Protein AF-A0AAD6XQC3-F1 (afdb_monomer)

Radius of gyration: 20.72 Å; Cα contacts (8 Å, |Δi|>4): 530; chains: 1; bounding box: 51×56×62 Å

Solvent-accessible surface area (backbone atoms only — not comparable to full-atom values): 18913 Å² total; per-residue (Å²): 131,81,82,74,78,79,80,60,33,33,36,39,31,66,34,88,91,40,77,59,39,28,33,53,39,50,40,72,54,45,64,65,63,22,80,30,52,44,37,46,54,41,39,50,49,25,29,31,27,49,47,63,62,46,42,28,44,98,89,42,76,60,55,51,80,44,87,74,78,68,42,73,36,35,42,48,61,66,67,85,81,49,77,54,56,67,66,46,71,58,69,70,68,76,79,71,72,70,82,61,84,71,91,65,66,68,64,62,58,49,51,40,46,50,55,33,45,67,28,28,59,23,6,26,70,75,65,36,55,53,93,50,36,41,79,40,52,59,59,55,67,79,50,40,35,65,45,37,41,39,54,54,64,63,38,88,66,96,85,49,94,84,58,48,53,46,69,37,55,37,33,36,44,33,27,27,73,78,51,40,62,37,42,74,70,35,23,33,43,54,48,61,20,63,50,100,68,47,51,59,85,41,38,64,80,53,85,76,79,70,84,74,71,83,68,46,39,71,41,77,83,60,27,37,28,35,41,68,80,48,80,54,72,73,60,41,68,77,54,56,66,37,36,54,31,30,31,31,60,90,50,84,62,64,65,64,38,62,72,50,33,36,43,43,43,19,54,27,47,46,70,77,23,44,38,46,58,66,59,54,50,51,52,47,52,49,53,48,51,57,46,51,58,57,46,70,75,60,71,90,88,75,86,62,70,52,54,56,50,46,51,50,48,51,69,50,51,36,71,22,35,45,50,50,54,51,52,54,56,57,57,61,64,65,76,75,119

Nearest PDB structures (foldseek):
  5glc-assembly1_A  TM=5.169E-01  e=9.360E+00  Burkholderia thailandensis

Foldseek 3Di:
DPDDPDAFWAWEALDPVCNQKTFTAGPVQQVQFFVFNQLVSQLLSCLQFLAHWFKDDPNDTDDSRDDDGRDYIYTDGPPVVDPLRGGQRQPLCQQPCPDDPDDDDPVLVVVLLVLQCLKQVAAQQQRHHSVQKDKAFLRDCVCFLLNQVLLVLNHPDDPCPPVRGSSQNLRIHIHGPLCRVCLSNLQKAKAWPPDPRDHPVRGDADPPDNDHDDQKDFDVVGWIFIRGSHDDVVSCVSGPGRRTTIIHPPDPRDYHDNSSRSNSSNSSSCVPGIGSVVVVVVVLVVVLVVVVVVCVVPDDDDDDPVSVSVSSVVSCVDVSSVVSVVVVVVVVVVVPD

Structure (mmCIF, N/CA/C/O backbone):
data_AF-A0AAD6XQC3-F1
#
_entry.id   AF-A0AAD6XQC3-F1
#
loop_
_atom_site.group_PDB
_atom_site.id
_atom_site.type_symbol
_atom_site.label_atom_id
_atom_site.label_alt_id
_atom_site.label_comp_id
_atom_site.label_asym_id
_atom_site.label_entity_id
_atom_site.label_seq_id
_atom_site.pdbx_PDB_ins_code
_atom_site.Cartn_x
_atom_site.Cartn_y
_atom_site.Cartn_z
_atom_site.occupancy
_atom_site.B_iso_or_equiv
_atom_site.auth_seq_id
_atom_site.auth_comp_id
_atom_site.auth_asym_id
_atom_site.auth_atom_id
_atom_site.pdbx_PDB_model_num
ATOM 1 N N . MET A 1 1 ? 15.619 -3.615 35.741 1.00 53.78 1 MET A N 1
ATOM 2 C CA . MET A 1 1 ? 15.232 -3.036 34.440 1.00 53.78 1 MET A CA 1
ATOM 3 C C . MET A 1 1 ? 13.904 -2.354 34.668 1.00 53.78 1 MET A C 1
ATOM 5 O O . MET A 1 1 ? 13.008 -3.029 35.146 1.00 53.78 1 MET A O 1
ATOM 9 N N . ALA A 1 2 ? 13.817 -1.038 34.483 1.00 59.16 2 ALA A N 1
ATOM 10 C CA . ALA A 1 2 ? 12.520 -0.368 34.502 1.00 59.16 2 ALA A CA 1
ATOM 11 C C . ALA A 1 2 ? 11.770 -0.770 33.227 1.00 59.16 2 ALA A C 1
ATOM 13 O O . ALA A 1 2 ? 12.382 -0.750 32.155 1.00 59.16 2 ALA A O 1
ATOM 14 N N . ASP A 1 3 ? 10.507 -1.173 33.352 1.00 67.88 3 ASP A N 1
ATOM 15 C CA . ASP A 1 3 ? 9.657 -1.451 32.197 1.00 67.88 3 ASP A CA 1
ATOM 16 C C . ASP A 1 3 ? 9.546 -0.176 31.362 1.00 67.88 3 ASP A C 1
ATOM 18 O O . ASP A 1 3 ? 9.183 0.892 31.864 1.00 67.88 3 ASP A O 1
ATOM 22 N N . LEU A 1 4 ? 9.942 -0.269 30.093 1.00 66.38 4 LEU A N 1
ATOM 23 C CA . LEU A 1 4 ? 9.714 0.812 29.146 1.00 66.38 4 LEU A CA 1
ATOM 24 C C . LEU A 1 4 ? 8.195 0.978 28.989 1.00 66.38 4 LEU A C 1
ATOM 26 O O . LEU A 1 4 ? 7.498 -0.033 28.891 1.00 66.38 4 LEU A O 1
ATOM 30 N N . PRO A 1 5 ? 7.676 2.218 28.973 1.00 80.06 5 PRO A N 1
ATOM 31 C CA . PRO A 1 5 ? 6.252 2.448 28.780 1.00 80.06 5 PRO A CA 1
ATOM 32 C C . PRO A 1 5 ? 5.801 1.817 27.462 1.00 80.06 5 PRO A C 1
ATOM 34 O O . PRO A 1 5 ? 6.511 1.905 26.454 1.00 80.06 5 PRO A O 1
ATOM 37 N N . GLU A 1 6 ? 4.633 1.174 27.478 1.00 82.19 6 GLU A N 1
ATOM 38 C CA . GLU A 1 6 ? 4.060 0.596 26.267 1.00 82.19 6 GLU A CA 1
ATOM 39 C C . GLU A 1 6 ? 3.899 1.680 25.190 1.00 82.19 6 GLU A C 1
ATOM 41 O O . GLU A 1 6 ? 3.534 2.823 25.500 1.00 82.19 6 GLU A O 1
ATOM 46 N N . PRO A 1 7 ? 4.207 1.362 23.922 1.00 87.38 7 PRO A N 1
ATOM 47 C CA . PRO A 1 7 ? 4.0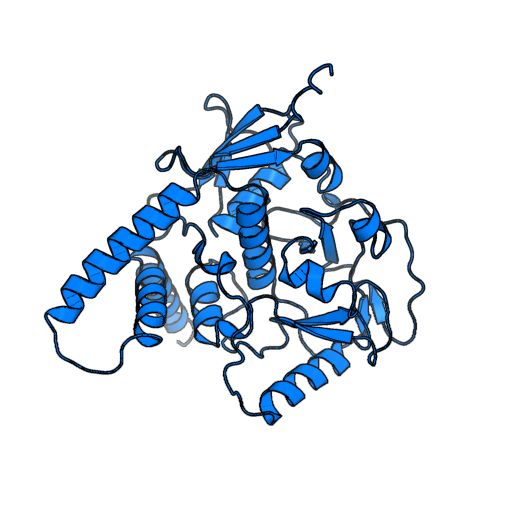56 2.322 22.844 1.00 87.38 7 PRO A CA 1
ATOM 48 C C . PRO A 1 7 ? 2.581 2.706 22.700 1.00 87.38 7 PRO A C 1
ATOM 50 O O . PRO A 1 7 ? 1.707 1.846 22.700 1.00 87.38 7 PRO A O 1
ATOM 53 N N . LEU A 1 8 ? 2.308 4.001 22.533 1.00 96.00 8 LEU A N 1
ATOM 54 C CA . LEU A 1 8 ? 0.954 4.495 22.283 1.00 96.00 8 LEU A CA 1
ATOM 55 C C . LEU A 1 8 ? 0.426 3.959 20.943 1.00 96.00 8 LEU A C 1
ATOM 57 O O . LEU A 1 8 ? 1.116 4.056 19.920 1.00 96.00 8 LEU A O 1
ATOM 61 N N . THR A 1 9 ? -0.803 3.442 20.938 1.00 97.25 9 THR A N 1
ATOM 62 C CA . THR A 1 9 ? -1.442 2.838 19.760 1.00 97.25 9 THR A CA 1
ATOM 63 C C . THR A 1 9 ? -2.809 3.441 19.449 1.00 97.25 9 THR A C 1
ATOM 65 O O . THR A 1 9 ? -3.515 3.953 20.316 1.00 97.25 9 THR A O 1
ATOM 68 N N . PHE A 1 10 ? -3.182 3.368 18.174 1.00 97.62 10 PHE A N 1
ATOM 69 C CA . PHE A 1 10 ? -4.554 3.486 17.705 1.00 97.62 10 PHE A CA 1
ATOM 70 C C . PHE A 1 10 ? -5.126 2.079 17.553 1.00 97.62 10 PHE A C 1
ATOM 72 O O . PHE A 1 10 ? -4.662 1.318 16.699 1.00 97.62 10 PHE A O 1
ATOM 79 N N . ASP A 1 11 ? -6.128 1.750 18.361 1.00 96.88 11 ASP A N 1
ATOM 80 C CA . ASP A 1 11 ? -6.834 0.478 18.287 1.00 96.88 11 ASP A CA 1
ATOM 81 C C . ASP A 1 11 ? -8.109 0.657 17.458 1.00 96.88 11 ASP A C 1
ATOM 83 O O . ASP A 1 11 ? -9.101 1.228 17.915 1.00 96.88 11 ASP A O 1
ATOM 87 N N . LEU A 1 12 ? -8.058 0.203 16.205 1.00 96.56 12 LEU A N 1
ATOM 88 C CA . LEU A 1 12 ? -9.123 0.357 15.219 1.00 96.56 12 LEU A CA 1
ATOM 89 C C . LEU A 1 12 ? -9.908 -0.943 15.051 1.00 96.56 12 LEU A C 1
ATOM 91 O O . LEU A 1 12 ? -9.424 -1.901 14.445 1.00 96.56 12 LEU A O 1
ATOM 95 N N . TYR A 1 13 ? -11.144 -0.952 15.533 1.00 94.00 13 TYR A N 1
ATOM 96 C CA . TYR A 1 13 ? -12.071 -2.070 15.405 1.00 94.00 13 TYR A CA 1
ATOM 97 C C . TYR A 1 13 ? -12.778 -2.001 14.053 1.00 94.00 13 TYR A C 1
ATOM 99 O O . TYR A 1 13 ? -13.420 -1.003 13.726 1.00 94.00 13 TYR A O 1
ATOM 107 N N . LEU A 1 14 ? -12.630 -3.059 13.255 1.00 89.56 14 LEU A N 1
ATOM 108 C CA . LEU A 1 14 ? -13.080 -3.075 11.859 1.00 89.56 14 LEU A CA 1
ATOM 109 C C . LEU A 1 14 ? -14.548 -3.474 11.709 1.00 89.56 14 LEU A C 1
ATOM 111 O O . LEU A 1 14 ? -15.168 -3.133 10.705 1.00 89.56 14 LEU A O 1
ATOM 115 N N . ALA A 1 15 ? -15.098 -4.196 12.689 1.00 78.62 15 ALA A N 1
ATOM 116 C CA . ALA A 1 15 ? -16.515 -4.503 12.722 1.00 78.62 15 ALA A CA 1
ATOM 117 C C . ALA A 1 15 ? -17.052 -4.642 14.153 1.00 78.62 15 ALA A C 1
ATOM 119 O O . ALA A 1 15 ? -16.447 -5.369 14.945 1.00 78.62 15 ALA A O 1
ATOM 120 N N . PRO A 1 16 ? -18.212 -4.035 14.478 1.00 70.69 16 PRO A N 1
ATOM 121 C CA . PRO A 1 16 ? -18.858 -4.210 15.782 1.00 70.69 16 PRO A CA 1
ATOM 122 C C . PRO A 1 16 ? -19.182 -5.679 16.096 1.00 70.69 16 PRO A C 1
ATOM 124 O O . PRO A 1 16 ? -19.112 -6.108 17.243 1.00 70.69 16 PRO A O 1
ATOM 127 N N . GLU A 1 17 ? -19.501 -6.452 15.055 1.00 70.12 17 GLU A N 1
ATOM 128 C CA . GLU A 1 17 ? -19.895 -7.867 15.125 1.00 70.12 17 GLU A CA 1
ATOM 129 C C . GLU A 1 17 ? -18.699 -8.806 15.359 1.00 70.12 17 GLU A C 1
ATOM 131 O O . GLU A 1 17 ? -18.860 -9.938 15.816 1.00 70.12 17 GLU A O 1
ATOM 136 N N . LEU A 1 18 ? -17.480 -8.339 15.067 1.00 70.94 18 LEU A N 1
ATOM 137 C CA . LEU A 1 18 ? -16.234 -9.084 15.246 1.00 70.94 18 LEU A CA 1
ATOM 138 C C . LEU A 1 18 ? -15.310 -8.324 16.205 1.00 70.94 18 LEU A C 1
ATOM 140 O O . LEU A 1 18 ? -14.222 -7.911 15.802 1.00 70.94 18 LEU A O 1
ATOM 144 N N . PRO A 1 19 ? -15.690 -8.164 17.487 1.00 74.19 19 PRO A N 1
ATOM 145 C CA . PRO A 1 19 ? -14.939 -7.345 18.439 1.00 74.19 19 PRO A CA 1
ATOM 146 C C . PRO A 1 19 ? -13.515 -7.864 18.675 1.00 74.19 19 PRO A C 1
ATOM 148 O O . PRO A 1 19 ? -12.652 -7.129 19.135 1.00 74.19 19 PRO A O 1
ATOM 151 N N . SER A 1 20 ? -13.230 -9.127 18.345 1.00 82.69 20 SER A N 1
ATOM 152 C CA . SER A 1 20 ? -11.872 -9.660 18.418 1.00 82.69 20 SER A CA 1
ATOM 153 C C . SER A 1 20 ? -10.953 -9.119 17.321 1.00 82.69 20 SER A C 1
ATOM 155 O O . SER A 1 20 ? -9.748 -9.048 17.549 1.00 82.69 20 SER A O 1
ATOM 157 N N . LEU A 1 21 ? -11.488 -8.763 16.147 1.00 86.12 21 LEU A N 1
ATOM 158 C CA . LEU A 1 21 ? -10.700 -8.318 15.001 1.00 86.12 21 LEU A CA 1
ATOM 159 C C . LEU A 1 21 ? -10.530 -6.797 15.014 1.00 86.12 21 LEU A C 1
ATOM 161 O O . LEU A 1 21 ? -11.431 -6.040 14.646 1.00 86.12 21 LEU A O 1
ATOM 165 N N . HIS A 1 22 ? -9.331 -6.359 15.370 1.00 93.06 22 HIS A N 1
ATOM 166 C CA . HIS A 1 22 ? -8.948 -4.954 15.325 1.00 93.06 22 HIS A CA 1
ATOM 167 C C . HIS A 1 22 ? -7.494 -4.806 14.882 1.00 93.06 22 HIS A C 1
ATOM 169 O O . HIS A 1 22 ? -6.730 -5.773 14.847 1.00 93.06 22 HIS A O 1
ATOM 175 N N . LEU A 1 23 ? -7.111 -3.585 14.530 1.00 95.06 23 LEU A N 1
ATOM 176 C CA . LEU A 1 23 ? -5.723 -3.213 14.295 1.00 95.06 23 LEU A CA 1
ATOM 177 C C . LEU A 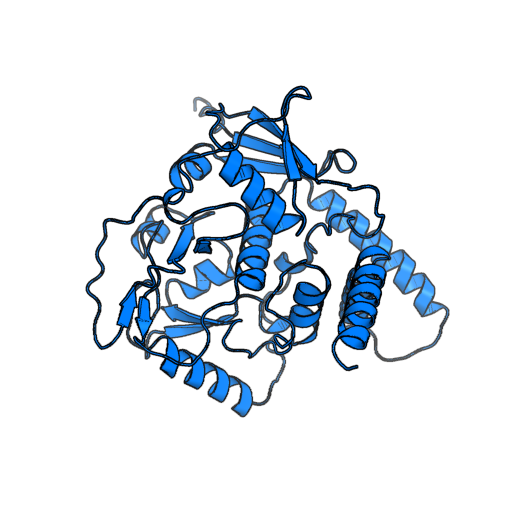1 23 ? -5.201 -2.464 15.508 1.00 95.06 23 LEU A C 1
ATOM 179 O O . LEU A 1 23 ? -5.877 -1.559 15.970 1.00 95.06 23 LEU A O 1
ATOM 183 N N . SER A 1 24 ? -3.997 -2.785 15.964 1.00 96.94 24 SER A N 1
ATOM 184 C CA . SER A 1 24 ? -3.277 -1.992 16.960 1.00 96.94 24 SER A CA 1
ATOM 185 C C . SER A 1 24 ? -2.078 -1.330 16.283 1.00 96.94 24 SER A C 1
ATOM 187 O O . SER A 1 24 ? -1.053 -1.970 16.029 1.00 96.94 24 SER A O 1
ATOM 189 N N . ILE A 1 25 ? -2.253 -0.067 15.885 1.00 97.62 25 ILE A N 1
ATOM 190 C CA . ILE A 1 25 ? -1.316 0.667 15.025 1.00 97.62 25 ILE A CA 1
ATOM 191 C C . ILE A 1 25 ? -0.492 1.633 15.884 1.00 97.62 25 ILE A C 1
ATOM 193 O O . ILE A 1 25 ? -1.078 2.500 16.532 1.00 97.62 25 ILE A O 1
ATOM 197 N N . PRO A 1 26 ? 0.850 1.563 15.878 1.00 97.50 26 PRO A N 1
ATOM 198 C CA . PRO A 1 26 ? 1.678 2.523 16.600 1.00 97.50 26 PRO A CA 1
ATOM 199 C C . PRO A 1 26 ? 1.401 3.968 16.171 1.00 97.50 26 PRO A C 1
ATOM 201 O O . PRO A 1 26 ? 1.386 4.280 14.978 1.00 97.50 26 PRO A O 1
ATOM 204 N N . ALA A 1 27 ? 1.246 4.867 17.143 1.00 97.31 27 ALA A N 1
ATOM 205 C CA . ALA A 1 27 ? 0.938 6.270 16.878 1.00 97.31 27 ALA A CA 1
ATOM 206 C C . ALA A 1 27 ? 2.010 6.961 16.024 1.00 97.31 27 ALA A C 1
ATOM 208 O O . ALA A 1 27 ? 1.688 7.700 15.097 1.00 97.31 27 ALA A O 1
ATOM 209 N N . SER A 1 28 ? 3.283 6.640 16.273 1.00 96.12 28 SER A N 1
ATOM 210 C CA . SER A 1 28 ? 4.412 7.137 15.481 1.00 96.12 28 SER A CA 1
ATOM 211 C C . SER A 1 28 ? 4.310 6.765 14.001 1.00 96.12 28 SER A C 1
ATOM 213 O O . SER A 1 28 ? 4.691 7.560 13.145 1.00 96.12 28 SER A O 1
ATOM 215 N N . ILE A 1 29 ? 3.759 5.588 13.686 1.00 96.25 29 ILE A N 1
ATOM 216 C CA . ILE A 1 29 ? 3.540 5.165 12.305 1.00 96.25 29 ILE A CA 1
ATOM 217 C C . ILE A 1 29 ? 2.440 6.014 11.674 1.00 96.25 29 ILE A C 1
ATOM 219 O O . ILE A 1 29 ? 2.681 6.585 10.615 1.00 96.25 29 ILE A O 1
ATOM 223 N N . VAL A 1 30 ? 1.277 6.157 12.321 1.00 97.31 30 VAL A N 1
ATOM 224 C CA . VAL A 1 30 ? 0.157 6.959 11.788 1.00 97.31 30 VAL A CA 1
ATOM 225 C C . VAL A 1 30 ? 0.601 8.391 11.490 1.00 97.31 30 VAL A C 1
ATOM 227 O O . VAL A 1 30 ? 0.436 8.846 10.360 1.00 97.31 30 VAL A O 1
ATOM 230 N N . SER A 1 31 ? 1.243 9.057 12.455 1.00 95.94 31 SER A N 1
ATOM 231 C CA . SER A 1 31 ? 1.722 10.435 12.295 1.00 95.94 31 SER A CA 1
ATOM 232 C C . SER A 1 31 ? 2.812 10.578 11.234 1.00 95.94 31 SER A C 1
ATOM 234 O O . SER A 1 31 ? 2.944 11.640 10.634 1.00 95.94 31 SER A O 1
ATOM 236 N N . SER A 1 32 ? 3.608 9.529 10.996 1.00 95.88 32 SER A N 1
ATOM 237 C CA . SE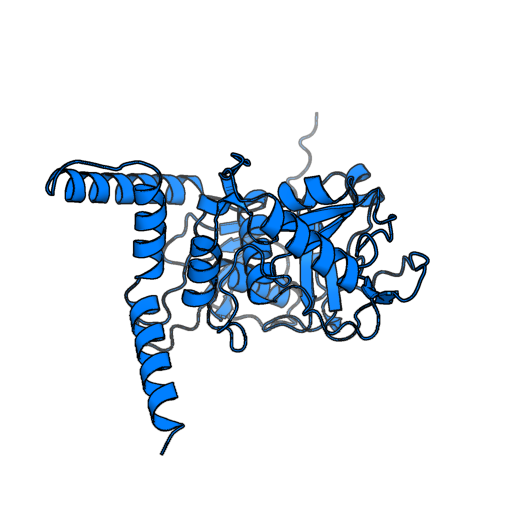R A 1 32 ? 4.588 9.551 9.907 1.00 95.88 32 SER A CA 1
ATOM 238 C C . SER A 1 32 ? 3.937 9.335 8.541 1.00 95.88 32 SER A C 1
ATOM 240 O O . SER A 1 32 ? 4.349 9.968 7.581 1.00 95.88 32 SER A O 1
ATOM 242 N N . LEU A 1 33 ? 2.918 8.474 8.435 1.00 96.69 33 LEU A N 1
ATOM 243 C CA . LEU A 1 33 ? 2.358 8.040 7.153 1.00 96.69 33 LEU A CA 1
ATOM 244 C C . LEU A 1 33 ? 1.342 9.012 6.541 1.00 96.69 33 LEU A C 1
ATOM 246 O O . LEU A 1 33 ? 1.176 9.008 5.320 1.00 96.69 33 LEU A O 1
ATOM 250 N N . CYS A 1 34 ? 0.667 9.823 7.355 1.00 97.75 34 CYS A N 1
ATOM 251 C CA . CYS A 1 34 ? -0.385 10.730 6.905 1.00 97.75 34 CYS A CA 1
ATOM 252 C C . CYS A 1 34 ? -0.502 11.942 7.834 1.00 97.75 34 CYS A C 1
ATOM 254 O O . CYS A 1 34 ? -0.399 11.804 9.052 1.00 97.75 34 CYS A O 1
ATOM 256 N N . SER A 1 35 ? -0.789 13.117 7.271 1.00 97.25 35 SER A N 1
ATOM 257 C CA . SER A 1 35 ? -1.032 14.338 8.054 1.00 97.25 35 SER A CA 1
ATOM 258 C C . SER A 1 35 ? -2.354 14.322 8.827 1.00 97.25 35 SER A C 1
ATOM 260 O O . SER A 1 35 ? -2.500 15.072 9.786 1.00 97.25 35 SER A O 1
ATOM 262 N N . TYR A 1 36 ? -3.297 13.465 8.427 1.00 97.94 36 TYR A N 1
ATOM 263 C CA . TYR A 1 36 ? -4.638 13.374 9.002 1.00 97.94 36 TYR A CA 1
ATOM 264 C C . TYR A 1 36 ? -4.899 11.956 9.534 1.00 97.94 36 TYR A C 1
ATOM 266 O O . TYR A 1 36 ? -5.186 11.047 8.740 1.00 97.94 36 TYR A O 1
ATOM 274 N N . PRO A 1 37 ? -4.778 11.729 10.858 1.00 97.81 37 PRO A N 1
ATOM 275 C CA . PRO A 1 37 ? -4.909 10.403 11.454 1.00 97.81 37 PRO A CA 1
ATOM 276 C C . PRO A 1 37 ? -6.257 9.735 11.172 1.00 97.81 37 PRO A C 1
ATOM 278 O O . PRO A 1 37 ? -6.275 8.577 10.757 1.00 97.81 37 PRO A O 1
ATOM 281 N N . VAL A 1 38 ? -7.380 10.451 11.318 1.00 98.31 38 VAL A N 1
ATOM 282 C CA . VAL A 1 38 ? -8.724 9.886 11.080 1.00 98.31 38 VAL A CA 1
ATOM 283 C C . VAL A 1 38 ? -8.862 9.398 9.641 1.00 98.31 38 VAL A C 1
ATOM 285 O O . VAL A 1 38 ? -9.233 8.246 9.402 1.00 98.31 38 VAL A O 1
ATOM 288 N N . LYS A 1 39 ? -8.475 10.239 8.680 1.00 98.19 39 LYS A N 1
ATOM 289 C CA . LYS A 1 39 ? -8.474 9.904 7.252 1.00 98.19 39 LYS A CA 1
ATOM 290 C C . LYS A 1 39 ? -7.607 8.683 6.940 1.00 98.19 39 LYS A C 1
ATOM 292 O O . LYS A 1 39 ? -8.001 7.820 6.155 1.00 98.19 39 LYS A O 1
ATOM 297 N N . TYR A 1 40 ? -6.447 8.568 7.589 1.00 98.38 40 TYR A N 1
ATOM 298 C CA . TYR A 1 40 ? -5.569 7.407 7.449 1.00 98.38 40 TYR A CA 1
ATOM 299 C C . TYR A 1 40 ? -6.199 6.126 8.004 1.00 98.38 40 TYR A C 1
ATOM 301 O O . TYR A 1 40 ? -6.215 5.109 7.312 1.00 98.38 40 TYR A O 1
ATOM 309 N N . LEU A 1 41 ? -6.767 6.169 9.214 1.00 98.31 41 LEU A N 1
ATOM 310 C CA . LEU A 1 41 ? -7.474 5.027 9.805 1.00 98.31 41 LEU A CA 1
ATOM 311 C C . LEU A 1 41 ? -8.635 4.575 8.905 1.00 98.31 41 LEU A C 1
ATOM 313 O O . LEU A 1 41 ? -8.788 3.380 8.642 1.00 98.31 41 LEU A O 1
ATOM 317 N N . ARG A 1 42 ? -9.394 5.532 8.356 1.00 97.44 42 ARG A N 1
ATOM 318 C CA . ARG A 1 42 ? -10.481 5.287 7.397 1.00 97.44 42 ARG A CA 1
ATOM 319 C C . ARG A 1 42 ? -9.980 4.606 6.125 1.00 97.44 42 ARG A C 1
ATOM 321 O O . ARG A 1 42 ? -10.601 3.651 5.662 1.00 97.44 42 ARG A O 1
ATOM 328 N N . TYR A 1 43 ? -8.843 5.051 5.586 1.00 97.75 43 TYR A N 1
ATOM 329 C CA . TYR A 1 43 ? -8.203 4.436 4.422 1.00 97.75 43 TYR A CA 1
ATOM 330 C C . TYR A 1 43 ? -7.728 3.006 4.702 1.00 97.75 43 TYR A C 1
ATOM 332 O O . TYR A 1 43 ? -7.958 2.119 3.882 1.00 97.75 43 TYR A O 1
ATOM 340 N N . VAL A 1 44 ? -7.098 2.751 5.852 1.00 97.31 44 VAL A N 1
ATOM 341 C CA . VAL A 1 44 ? -6.628 1.403 6.208 1.00 97.31 44 VAL A CA 1
ATOM 342 C C . VAL A 1 44 ? -7.809 0.443 6.374 1.00 97.31 44 VAL A C 1
ATOM 344 O O . VAL A 1 44 ? -7.766 -0.669 5.846 1.00 97.31 44 VAL A O 1
ATOM 347 N N . ALA A 1 45 ? -8.888 0.871 7.033 1.00 94.81 45 ALA A N 1
ATOM 348 C CA . ALA A 1 45 ? -10.108 0.075 7.129 1.00 94.81 45 ALA A CA 1
ATOM 349 C C . ALA A 1 45 ? -10.745 -0.179 5.753 1.00 94.81 45 ALA A C 1
ATOM 351 O O . ALA A 1 45 ? -11.067 -1.325 5.440 1.00 94.81 45 ALA A O 1
ATOM 352 N N . TYR A 1 46 ? -10.826 0.841 4.890 1.00 93.62 46 TYR A N 1
ATOM 353 C CA . TYR A 1 46 ? -11.257 0.683 3.495 1.00 93.62 46 TYR A CA 1
ATOM 354 C C . TYR A 1 46 ? -10.401 -0.349 2.748 1.00 93.62 46 TYR A C 1
ATOM 356 O O . TYR A 1 46 ? -10.928 -1.231 2.071 1.00 93.62 46 TYR A O 1
ATOM 364 N N . CYS A 1 47 ? -9.077 -0.297 2.907 1.00 93.69 47 CYS A N 1
ATOM 365 C CA . CYS A 1 47 ? -8.168 -1.263 2.297 1.00 93.69 47 CYS A CA 1
ATOM 366 C C . CYS A 1 47 ? -8.439 -2.695 2.757 1.00 93.69 47 CYS A C 1
ATOM 368 O O . CYS A 1 47 ? -8.195 -3.620 1.987 1.00 93.69 47 CYS A O 1
ATOM 370 N N . ILE A 1 48 ? -8.933 -2.893 3.981 1.00 91.19 48 ILE A N 1
ATOM 371 C CA . ILE A 1 48 ? -9.213 -4.220 4.539 1.00 91.19 48 ILE A CA 1
ATOM 372 C C . ILE A 1 48 ? -10.615 -4.720 4.197 1.00 91.19 48 ILE A C 1
ATOM 374 O O . ILE A 1 48 ? -10.781 -5.907 3.943 1.00 91.19 48 ILE A O 1
ATOM 378 N N . LEU A 1 49 ? -11.612 -3.842 4.190 1.00 88.06 49 LEU A N 1
ATOM 379 C CA . LEU A 1 49 ? -13.013 -4.239 4.033 1.00 88.06 49 LEU A CA 1
ATOM 380 C C . LEU A 1 49 ? -13.520 -4.075 2.594 1.00 88.06 49 LEU A C 1
ATOM 382 O O . LEU A 1 49 ? -14.530 -4.665 2.215 1.00 88.06 49 LEU A O 1
ATOM 386 N N . GLY A 1 50 ? -12.831 -3.267 1.782 1.00 87.50 50 GLY A N 1
ATOM 387 C CA . GLY A 1 50 ? -13.193 -2.970 0.394 1.00 87.50 50 GLY A CA 1
ATOM 388 C C . GLY A 1 50 ? -14.454 -2.113 0.231 1.00 87.50 50 GLY A C 1
ATOM 389 O O . GLY A 1 50 ? -14.913 -1.924 -0.896 1.00 87.50 50 GLY A O 1
ATOM 390 N N . VAL A 1 51 ? -15.010 -1.603 1.332 1.00 87.31 51 VAL A N 1
ATOM 391 C CA . VAL A 1 51 ? -16.235 -0.795 1.386 1.00 87.31 51 VAL A CA 1
ATOM 392 C C . VAL A 1 51 ? -15.961 0.535 2.077 1.00 87.31 51 VAL A C 1
ATOM 394 O O . VAL A 1 51 ? -15.034 0.635 2.876 1.00 87.31 51 VAL A O 1
ATOM 397 N N . GLY A 1 52 ? -16.729 1.565 1.716 1.00 89.88 52 GLY A N 1
ATOM 398 C CA . GLY A 1 52 ? -16.653 2.885 2.342 1.00 89.88 52 GLY A CA 1
ATOM 399 C C . GLY A 1 52 ? -17.298 2.911 3.729 1.00 89.88 52 GLY A C 1
ATOM 400 O O . GLY A 1 52 ? -18.079 2.029 4.081 1.00 89.88 52 GLY A O 1
ATOM 401 N N . GLY A 1 53 ? -16.957 3.932 4.507 1.00 92.50 53 GLY A N 1
ATOM 402 C CA . GLY A 1 53 ? -17.405 4.078 5.884 1.00 92.50 53 GLY A CA 1
ATOM 403 C C . GLY A 1 53 ? -16.754 5.263 6.576 1.00 92.50 53 GLY A C 1
ATOM 404 O O . GLY A 1 53 ? -15.970 6.001 5.965 1.00 92.50 53 GLY A O 1
ATOM 405 N N . ALA A 1 54 ? -17.055 5.403 7.863 1.00 95.25 54 ALA A N 1
ATOM 406 C CA . ALA A 1 54 ? -16.604 6.481 8.728 1.00 95.25 54 ALA A CA 1
ATOM 407 C C . ALA A 1 54 ? -15.953 5.954 10.015 1.00 95.25 54 ALA A C 1
ATOM 409 O O . ALA A 1 54 ? -16.218 4.838 10.464 1.00 95.25 54 ALA A O 1
ATOM 410 N N . ILE A 1 55 ? -15.100 6.781 10.620 1.00 96.81 55 ILE A N 1
ATOM 411 C CA . ILE A 1 55 ? -14.477 6.493 11.913 1.00 96.81 55 ILE A CA 1
ATOM 412 C C . ILE A 1 55 ? -15.326 7.108 13.018 1.00 96.81 55 ILE A C 1
ATOM 414 O O . ILE A 1 55 ? -15.777 8.249 12.909 1.00 96.81 55 ILE A O 1
ATOM 418 N N . THR A 1 56 ? -15.522 6.354 14.094 1.00 96.44 56 THR A N 1
ATOM 419 C CA . THR A 1 56 ? -16.271 6.805 15.263 1.00 96.44 56 THR A CA 1
ATOM 420 C C . THR A 1 56 ? -15.552 6.490 16.569 1.00 96.44 56 THR A C 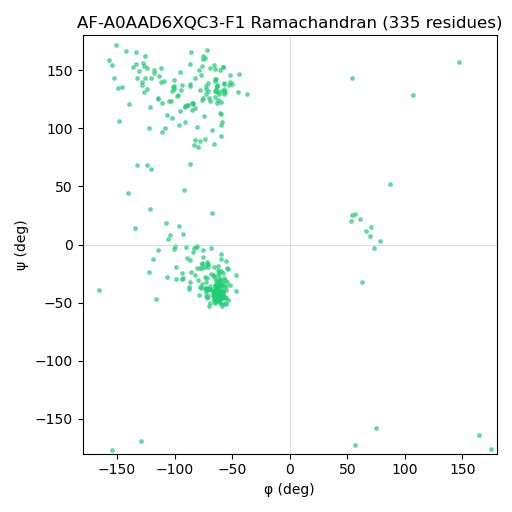1
ATOM 422 O O . THR A 1 56 ? -14.750 5.556 16.654 1.00 96.44 56 THR A O 1
ATOM 425 N N . THR A 1 57 ? -15.852 7.262 17.609 1.00 96.31 57 THR A N 1
ATOM 426 C CA . THR A 1 57 ? -15.437 6.993 18.991 1.00 96.31 57 THR A CA 1
ATOM 427 C C . THR A 1 57 ? -16.523 7.466 19.951 1.00 96.31 57 THR A C 1
ATOM 429 O O . THR A 1 57 ? -17.137 8.508 19.736 1.00 96.31 57 THR A O 1
ATOM 432 N N . GLY A 1 58 ? -16.860 6.658 20.961 1.00 93.31 58 GLY A N 1
ATOM 433 C CA . GLY A 1 58 ? -17.977 6.963 21.869 1.00 93.31 58 GLY A CA 1
ATOM 434 C C . GLY A 1 58 ? -19.330 7.171 21.164 1.00 93.31 58 GLY A C 1
ATOM 435 O O . GLY A 1 58 ? -20.167 7.915 21.663 1.00 93.31 58 GLY A O 1
ATOM 436 N N . GLY A 1 59 ? -19.529 6.566 19.986 1.00 91.19 59 GLY A N 1
ATOM 437 C CA . GLY A 1 59 ? -20.722 6.763 19.151 1.00 91.19 59 GLY A CA 1
ATOM 438 C C . GLY A 1 59 ? -20.741 8.068 18.344 1.00 91.19 59 GLY A C 1
ATOM 439 O O . GLY A 1 59 ? -21.717 8.329 17.646 1.00 91.19 59 GLY A O 1
ATOM 440 N N . ILE A 1 60 ? -19.682 8.876 18.409 1.00 95.88 60 ILE A N 1
ATOM 441 C CA . ILE A 1 60 ? -19.545 10.129 17.662 1.00 95.88 60 ILE A CA 1
ATOM 442 C C . ILE A 1 60 ? -18.730 9.865 16.401 1.00 95.88 60 ILE A C 1
ATOM 444 O O . ILE A 1 60 ? -17.641 9.296 16.477 1.00 95.88 60 ILE A O 1
ATOM 448 N N . GLN A 1 61 ? -19.251 10.287 15.250 1.00 96.50 61 GLN A N 1
ATOM 449 C CA . GLN A 1 61 ? -18.526 10.264 13.983 1.00 96.50 61 GLN A CA 1
ATOM 450 C C . GLN A 1 61 ? -17.539 11.424 13.894 1.00 96.50 61 GLN A C 1
ATOM 452 O O . GLN A 1 61 ? -17.893 12.565 14.181 1.00 96.50 61 GLN A O 1
ATOM 457 N N . LEU A 1 62 ? -16.317 11.105 13.480 1.00 97.19 62 LEU A N 1
ATOM 458 C CA . LEU A 1 62 ? -15.214 12.049 13.342 1.00 97.19 62 LEU A CA 1
ATOM 459 C C . LEU A 1 62 ? -15.113 12.565 11.901 1.00 97.19 62 LEU A C 1
ATOM 461 O O . LEU A 1 62 ? -15.435 11.836 10.955 1.00 97.19 62 LEU A O 1
ATOM 465 N N . SER A 1 63 ? -14.654 13.806 11.740 1.00 97.88 63 SER A N 1
ATOM 466 C CA . SER A 1 63 ? -14.237 14.360 10.449 1.00 97.88 63 SER A CA 1
ATOM 467 C C . SER A 1 63 ? -12.865 13.821 10.060 1.00 97.88 63 SER A C 1
ATOM 469 O O . SER A 1 63 ? -12.047 13.488 10.915 1.00 97.88 63 SER A O 1
ATOM 471 N N . ASP A 1 64 ? -12.578 13.777 8.760 1.00 97.25 64 ASP A N 1
ATOM 472 C CA . ASP A 1 64 ? -11.278 13.322 8.254 1.00 97.25 64 ASP A CA 1
ATOM 473 C C . ASP A 1 64 ? -10.108 14.171 8.772 1.00 97.25 64 ASP A C 1
ATOM 475 O O . ASP A 1 64 ? -9.002 13.655 8.928 1.00 97.25 64 ASP A O 1
ATOM 479 N N . GLU A 1 65 ? -10.356 15.454 9.031 1.00 97.12 65 GLU A N 1
ATOM 480 C CA . GLU A 1 65 ? -9.381 16.455 9.458 1.00 97.12 65 GLU A CA 1
ATOM 481 C C . GLU A 1 65 ? -9.229 16.566 10.981 1.00 97.12 65 GLU A C 1
ATOM 483 O O . GLU A 1 65 ? -8.405 17.359 11.441 1.00 97.12 65 GLU A O 1
ATOM 488 N N . ASP A 1 66 ? -10.004 15.806 11.761 1.00 97.19 66 ASP A N 1
ATOM 489 C CA . ASP A 1 66 ? -9.918 15.858 13.219 1.00 97.19 66 ASP A CA 1
ATOM 490 C C . ASP A 1 66 ? -8.541 15.366 13.695 1.00 97.19 66 ASP A C 1
ATOM 492 O O . ASP A 1 66 ? -8.051 14.304 13.290 1.00 97.19 66 ASP A O 1
ATOM 496 N N . ASP A 1 67 ? -7.923 16.133 14.596 1.00 95.88 67 ASP A N 1
ATOM 497 C CA . ASP A 1 67 ? -6.723 15.708 15.313 1.00 95.88 67 ASP A CA 1
ATOM 498 C C . ASP A 1 67 ? -7.133 14.868 16.524 1.00 95.88 67 ASP A C 1
ATOM 500 O O . ASP A 1 67 ? -7.900 15.315 17.383 1.00 95.88 67 ASP A O 1
ATOM 504 N N . ILE A 1 68 ? -6.654 13.627 16.570 1.00 96.75 68 ILE A N 1
ATOM 505 C CA . ILE A 1 68 ? -7.114 12.627 17.529 1.00 96.75 68 ILE A CA 1
ATOM 506 C C . ILE A 1 68 ? -5.943 11.993 18.279 1.00 96.75 68 ILE A C 1
ATOM 508 O O . ILE A 1 68 ? -4.931 11.632 17.670 1.00 96.75 68 ILE A O 1
ATOM 512 N N . PRO A 1 69 ? -6.060 11.802 19.605 1.00 97.19 69 PRO A N 1
ATOM 513 C CA . PRO A 1 69 ? -5.027 11.118 20.361 1.00 97.19 69 PRO A CA 1
ATOM 514 C C . PRO A 1 69 ? -5.045 9.607 20.073 1.00 97.19 69 PRO A C 1
ATOM 516 O O . PRO A 1 69 ? -6.071 9.059 19.659 1.00 97.19 69 PRO A O 1
ATOM 519 N N . PRO A 1 70 ? -3.948 8.890 20.355 1.00 97.69 70 PRO A N 1
ATOM 520 C CA . PRO A 1 70 ? -3.959 7.429 20.415 1.00 97.69 70 PRO A CA 1
ATOM 521 C C . PRO A 1 70 ? -5.074 6.928 21.350 1.00 97.69 70 PRO A C 1
ATOM 523 O O . PRO A 1 70 ? -5.331 7.531 22.394 1.00 97.69 70 PRO A O 1
ATOM 526 N N . GLY A 1 71 ? -5.765 5.855 20.968 1.00 96.81 71 GLY A N 1
ATOM 527 C CA . GLY A 1 71 ? -6.959 5.384 21.667 1.00 96.81 71 GLY A CA 1
ATOM 528 C C . GLY A 1 71 ? -7.786 4.391 20.855 1.00 96.81 71 GLY A C 1
ATOM 529 O O . GLY A 1 71 ? -7.312 3.838 19.863 1.00 96.81 71 GLY A O 1
ATOM 530 N N . VAL A 1 72 ? -9.032 4.176 21.284 1.00 96.44 72 VAL A N 1
ATOM 531 C CA . VAL A 1 72 ? -9.956 3.199 20.689 1.00 96.44 72 VAL A CA 1
ATOM 532 C C . VAL A 1 72 ? -10.915 3.872 19.708 1.00 96.44 72 VAL A C 1
ATOM 534 O O . VAL A 1 72 ? -11.617 4.827 20.057 1.00 96.44 72 VAL A O 1
ATOM 537 N N . TYR A 1 73 ? -10.980 3.318 18.500 1.00 97.00 73 TYR A N 1
ATOM 538 C CA . TYR A 1 73 ? -11.787 3.811 17.390 1.00 97.00 73 TYR A CA 1
ATOM 539 C C . TYR A 1 73 ? -12.507 2.664 16.683 1.00 97.00 73 TYR A C 1
ATOM 541 O O . TYR A 1 73 ? -12.031 1.529 16.654 1.00 97.00 73 TYR A O 1
ATOM 549 N N . TYR A 1 74 ? -13.646 2.970 16.071 1.00 95.31 74 TYR A N 1
ATOM 550 C CA . TYR A 1 74 ? -14.483 2.002 15.370 1.00 95.31 74 TYR A CA 1
ATOM 551 C C . TYR A 1 74 ? -14.712 2.452 13.936 1.00 95.31 74 TYR A C 1
ATOM 553 O O . TYR A 1 74 ? -15.047 3.612 13.694 1.00 95.31 74 TYR A O 1
ATOM 561 N N . TYR A 1 75 ? -14.560 1.528 12.994 1.00 94.19 75 TYR A N 1
ATOM 562 C CA . TYR A 1 75 ? -14.952 1.736 11.612 1.00 94.19 75 TYR A CA 1
ATOM 563 C C . TYR A 1 75 ? -16.394 1.277 11.402 1.00 94.19 75 TYR A C 1
ATOM 565 O O . TYR A 1 75 ? -16.704 0.096 11.552 1.00 94.19 75 TYR A O 1
ATOM 573 N N . ASN A 1 76 ? -17.260 2.210 11.023 1.00 91.62 76 ASN A N 1
ATOM 574 C CA . ASN A 1 76 ? -18.644 1.928 10.668 1.00 91.62 76 ASN A CA 1
ATOM 575 C C . ASN A 1 76 ? -18.775 2.057 9.154 1.00 91.62 76 ASN A C 1
ATOM 577 O O . ASN A 1 76 ? -18.627 3.155 8.616 1.00 91.62 76 ASN A O 1
ATOM 581 N N . TRP A 1 77 ? -19.006 0.942 8.463 1.00 87.69 77 TRP A N 1
ATOM 582 C CA . TRP A 1 77 ? -19.236 0.970 7.022 1.00 87.69 77 TRP A CA 1
ATOM 583 C C . TRP A 1 77 ? -20.664 1.410 6.707 1.00 87.69 77 TRP A C 1
ATOM 585 O O . TRP A 1 77 ? -21.600 1.154 7.471 1.00 87.69 77 TRP A O 1
ATOM 595 N N . ASP A 1 78 ? -20.824 2.056 5.557 1.00 78.69 78 ASP A N 1
ATOM 596 C CA . ASP A 1 78 ? -22.122 2.526 5.090 1.00 78.69 78 ASP A CA 1
ATOM 597 C C . ASP A 1 78 ? -22.950 1.323 4.624 1.00 78.69 78 ASP A C 1
ATOM 599 O O . ASP A 1 78 ? -22.891 0.905 3.468 1.00 78.69 78 ASP A O 1
ATOM 603 N N . SER A 1 79 ? -23.729 0.732 5.530 1.00 68.06 79 SER A N 1
ATOM 604 C CA . SER A 1 79 ? -24.785 -0.199 5.140 1.00 68.06 79 SER A CA 1
ATOM 605 C C . SER A 1 79 ? -25.968 0.624 4.634 1.00 68.06 79 SER A C 1
ATOM 607 O O . SER A 1 79 ? -26.870 0.983 5.384 1.00 68.06 79 SER A O 1
ATOM 609 N N . ASN A 1 80 ? -25.998 0.940 3.339 1.00 59.34 80 ASN A N 1
ATOM 610 C CA . ASN A 1 80 ? -27.142 1.620 2.710 1.00 59.34 80 ASN A CA 1
ATOM 611 C C . ASN A 1 80 ? -28.415 0.736 2.653 1.00 59.34 80 ASN A C 1
ATOM 613 O O . ASN A 1 80 ? -29.252 0.888 1.767 1.00 59.34 80 ASN A O 1
ATOM 617 N N . GLY A 1 81 ? -28.572 -0.217 3.578 1.00 50.59 81 GLY A N 1
ATOM 618 C CA . GLY A 1 81 ? -29.685 -1.161 3.657 1.00 50.59 81 GLY A CA 1
ATOM 619 C C . GLY A 1 81 ? -29.674 -2.261 2.595 1.00 50.59 81 GLY A C 1
ATOM 620 O O . GLY A 1 81 ? -30.533 -3.139 2.640 1.00 50.59 81 GLY A O 1
ATOM 621 N N . ASP A 1 82 ? -28.723 -2.252 1.658 1.00 51.31 82 ASP A N 1
ATOM 622 C CA . ASP A 1 82 ? -28.602 -3.291 0.642 1.00 51.31 82 ASP A CA 1
ATOM 623 C C . ASP A 1 82 ? -27.674 -4.403 1.148 1.00 51.31 82 ASP A C 1
ATOM 625 O O . ASP A 1 82 ? -26.491 -4.182 1.417 1.00 51.31 82 ASP A O 1
ATOM 629 N N . ALA A 1 83 ? -28.197 -5.627 1.259 1.00 50.06 83 ALA A N 1
ATOM 630 C CA . ALA A 1 83 ? -27.430 -6.807 1.677 1.00 50.06 83 ALA A CA 1
ATOM 631 C C . ALA A 1 83 ? -26.236 -7.106 0.740 1.00 50.06 83 ALA A C 1
ATOM 633 O O . ALA A 1 83 ? -25.406 -7.965 1.035 1.00 50.06 83 ALA A O 1
ATOM 634 N N . SER A 1 84 ? -26.127 -6.399 -0.395 1.00 50.84 84 SER A N 1
ATOM 635 C CA . SER A 1 84 ? -24.972 -6.457 -1.290 1.00 50.84 84 SER A CA 1
ATOM 636 C C . SER A 1 84 ? -23.715 -5.718 -0.824 1.00 50.84 84 SER A C 1
ATOM 638 O O . SER A 1 84 ? -22.679 -5.832 -1.488 1.00 50.84 84 SER A O 1
ATOM 640 N N . ASP A 1 85 ? -23.791 -5.003 0.299 1.00 56.59 85 ASP A N 1
ATOM 641 C CA . ASP A 1 85 ? -22.706 -4.172 0.834 1.00 56.59 85 ASP A CA 1
ATOM 642 C C . ASP A 1 85 ? -22.044 -4.776 2.085 1.00 56.59 85 ASP A C 1
ATOM 644 O O . ASP A 1 85 ? -21.349 -4.076 2.821 1.00 56.59 85 ASP A O 1
ATOM 648 N N . GLU A 1 86 ? -22.218 -6.082 2.329 1.00 62.53 86 GLU A N 1
ATOM 649 C CA . GLU A 1 86 ? -21.482 -6.758 3.402 1.00 62.53 86 GLU A CA 1
ATOM 650 C C . GLU A 1 86 ? -19.962 -6.604 3.199 1.00 62.53 86 GLU A C 1
ATOM 652 O O . GLU A 1 86 ? -19.449 -6.879 2.100 1.00 62.53 86 GLU A O 1
ATOM 657 N N . PRO A 1 87 ? -19.230 -6.163 4.241 1.00 60.62 87 PRO A N 1
ATOM 658 C CA . PRO A 1 87 ? -17.797 -5.963 4.162 1.00 60.62 87 PRO A CA 1
ATOM 659 C C . PRO A 1 87 ? -17.118 -7.309 3.941 1.00 60.62 87 PRO A C 1
ATOM 661 O O . PRO A 1 87 ? -17.307 -8.264 4.698 1.00 60.62 87 PRO A O 1
ATOM 664 N N . LEU A 1 88 ? -16.278 -7.383 2.911 1.00 66.38 88 LEU A N 1
ATOM 665 C CA . LEU A 1 88 ? -15.407 -8.531 2.752 1.00 66.38 88 LEU A CA 1
ATOM 666 C C . LEU A 1 88 ? -14.221 -8.311 3.683 1.00 66.38 88 LEU A C 1
ATOM 668 O O . LEU A 1 88 ? -13.303 -7.569 3.341 1.00 66.38 88 LEU A O 1
ATOM 672 N N . VAL A 1 89 ? -14.213 -8.957 4.848 1.00 65.56 89 VAL A N 1
ATOM 673 C CA . VAL A 1 89 ? -12.967 -9.067 5.612 1.00 65.56 89 VAL A CA 1
ATOM 674 C C . VAL A 1 89 ? -11.977 -9.789 4.706 1.00 65.56 89 VAL A C 1
ATOM 676 O O . VAL A 1 89 ? -12.204 -10.951 4.362 1.00 65.56 89 VAL A O 1
ATOM 679 N N . LEU A 1 90 ? -10.935 -9.067 4.270 1.00 66.25 90 LEU A N 1
ATOM 680 C CA . LEU A 1 90 ? -9.854 -9.601 3.446 1.00 66.25 90 LEU A CA 1
ATOM 681 C C . LEU A 1 90 ? -9.520 -11.021 3.882 1.00 66.25 90 LEU A C 1
ATOM 683 O O . LEU A 1 90 ? -9.280 -11.267 5.066 1.00 66.25 90 LEU A O 1
ATOM 687 N N . ASP A 1 91 ? -9.478 -11.937 2.918 1.00 60.16 91 ASP A N 1
ATOM 688 C CA . ASP A 1 91 ? -9.090 -13.305 3.198 1.00 60.16 91 ASP A CA 1
ATOM 689 C C . ASP A 1 91 ? -7.664 -13.309 3.778 1.00 60.16 91 ASP A C 1
ATOM 691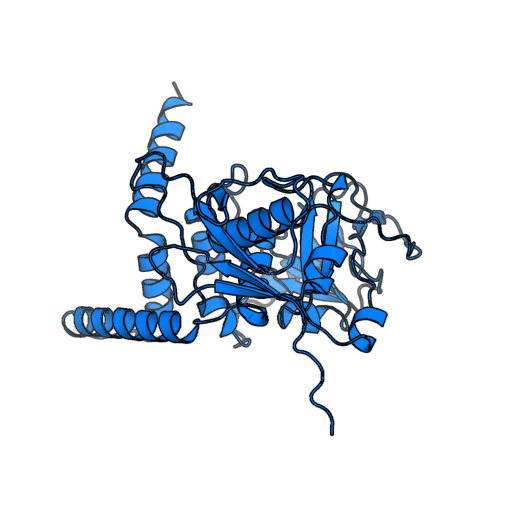 O O . ASP A 1 91 ? -6.664 -13.144 3.068 1.00 60.16 91 ASP A O 1
ATOM 695 N N . VAL A 1 92 ? -7.580 -13.485 5.102 1.00 52.91 92 VAL A N 1
ATOM 696 C CA . VAL A 1 92 ? -6.339 -13.556 5.891 1.00 52.91 92 VAL A CA 1
ATOM 697 C C . VAL A 1 92 ? -5.407 -14.647 5.346 1.00 52.91 92 VAL A C 1
ATOM 699 O O . VAL A 1 92 ? -4.206 -14.630 5.620 1.00 52.91 92 VAL A O 1
ATOM 702 N N . CYS A 1 93 ? -5.907 -15.545 4.478 1.00 45.25 93 CYS A N 1
ATOM 703 C CA . CYS A 1 93 ? -5.092 -16.455 3.678 1.00 45.25 93 CYS A CA 1
ATOM 704 C C . CYS A 1 93 ? -3.904 -15.780 2.986 1.00 45.25 93 CYS A C 1
ATOM 706 O O . CYS A 1 93 ? -2.939 -16.486 2.706 1.00 45.25 93 CYS A O 1
ATOM 708 N N . ALA A 1 94 ? -3.937 -14.477 2.673 1.00 51.03 94 ALA A N 1
ATOM 709 C CA . ALA A 1 94 ? -2.829 -13.762 2.025 1.00 51.03 94 ALA A CA 1
ATOM 710 C C . ALA A 1 94 ? -1.476 -13.878 2.762 1.00 51.03 94 ALA A C 1
ATOM 712 O O . ALA A 1 94 ? -0.429 -13.696 2.144 1.00 51.03 94 ALA A O 1
ATOM 713 N N . GLN A 1 95 ? -1.482 -14.224 4.053 1.00 51.44 95 GLN A N 1
ATOM 714 C CA . GLN A 1 95 ? -0.265 -14.364 4.857 1.00 51.44 95 GLN A CA 1
ATOM 715 C C . GLN A 1 95 ? 0.505 -15.676 4.627 1.00 51.44 95 GLN A C 1
ATOM 717 O O . GLN A 1 95 ? 1.688 -15.724 4.945 1.00 51.44 95 GLN A O 1
ATOM 722 N N . ALA A 1 96 ? -0.128 -16.724 4.084 1.00 45.81 96 ALA A N 1
ATOM 723 C CA . ALA A 1 96 ? 0.432 -18.083 4.109 1.00 45.81 96 ALA A CA 1
ATOM 724 C C . ALA A 1 96 ? 1.109 -18.545 2.806 1.00 45.81 96 ALA A C 1
ATOM 726 O O . ALA A 1 96 ? 1.648 -19.648 2.757 1.00 45.81 96 ALA A O 1
ATOM 727 N N . SER A 1 97 ? 1.085 -17.749 1.736 1.00 46.09 97 SER A N 1
ATOM 728 C CA . SER A 1 97 ? 1.649 -18.176 0.450 1.00 46.09 97 SER A CA 1
ATOM 729 C C . SER A 1 97 ? 3.145 -17.865 0.367 1.00 46.09 97 SER A C 1
ATOM 731 O O . SER A 1 97 ? 3.562 -17.014 -0.415 1.00 46.09 97 SER A O 1
ATOM 733 N N . GLU A 1 98 ? 3.956 -18.572 1.157 1.00 47.78 98 GLU A N 1
ATOM 734 C CA . GLU A 1 98 ? 5.363 -18.776 0.805 1.00 47.78 98 GLU A CA 1
ATOM 735 C C . GLU A 1 98 ? 5.412 -19.491 -0.551 1.00 47.78 98 GLU A C 1
ATOM 737 O O . GLU A 1 98 ? 4.645 -20.423 -0.812 1.00 47.78 98 GLU A O 1
ATOM 742 N N . SER A 1 99 ? 6.240 -18.985 -1.463 1.00 43.72 99 SER A N 1
ATOM 743 C CA . SER A 1 99 ? 6.261 -19.401 -2.861 1.00 43.72 99 SER A CA 1
ATOM 744 C C . SER A 1 99 ? 6.551 -20.897 -2.991 1.00 43.72 99 SER A C 1
ATOM 746 O O . SER A 1 99 ? 7.693 -21.339 -2.873 1.00 43.72 99 SER A O 1
ATOM 748 N N . ARG A 1 100 ? 5.529 -21.690 -3.305 1.00 47.97 100 ARG A N 1
ATOM 749 C CA . ARG A 1 100 ? 5.747 -22.901 -4.089 1.00 47.97 100 ARG A CA 1
ATOM 750 C C . ARG A 1 100 ? 5.788 -22.468 -5.543 1.00 47.97 100 ARG A C 1
ATOM 752 O O . ARG A 1 100 ? 4.812 -21.906 -6.038 1.00 47.97 100 ARG A O 1
ATOM 759 N N . ASP A 1 101 ? 6.933 -22.679 -6.182 1.00 48.81 101 ASP A N 1
ATOM 760 C CA . ASP A 1 101 ? 7.114 -22.487 -7.617 1.00 48.81 101 ASP A CA 1
ATOM 761 C C . ASP A 1 101 ? 6.145 -23.413 -8.357 1.00 48.81 101 ASP A C 1
ATOM 763 O O . ASP A 1 101 ? 6.412 -24.595 -8.574 1.00 48.81 101 ASP A O 1
ATOM 767 N N . VAL A 1 102 ? 4.971 -22.889 -8.700 1.00 55.22 102 VAL A N 1
ATOM 768 C CA . VAL A 1 102 ? 4.094 -23.548 -9.660 1.00 55.22 102 VAL A CA 1
ATOM 769 C C . VAL A 1 102 ? 4.792 -23.428 -11.010 1.00 55.22 102 VAL A C 1
ATOM 771 O O . VAL A 1 102 ? 5.160 -22.326 -11.422 1.00 55.22 102 VAL A O 1
ATOM 774 N N . ALA A 1 103 ? 5.031 -24.570 -11.654 1.00 52.22 103 ALA A N 1
ATOM 775 C CA . ALA A 1 103 ? 5.682 -24.667 -12.954 1.00 52.22 103 ALA A CA 1
ATOM 776 C C . ALA A 1 103 ? 4.801 -24.015 -14.032 1.00 52.22 103 ALA A C 1
ATOM 778 O O . ALA A 1 103 ? 3.965 -24.668 -14.649 1.00 52.22 103 A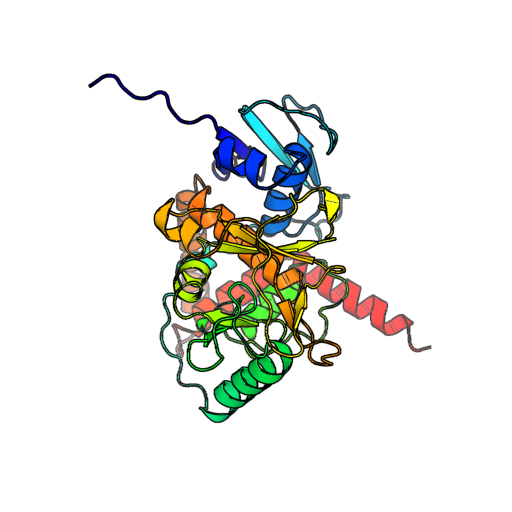LA A O 1
ATOM 779 N N . GLU A 1 104 ? 4.951 -22.706 -14.212 1.00 60.25 104 GLU A N 1
ATOM 780 C CA . GLU A 1 104 ? 4.420 -21.980 -15.362 1.00 60.25 104 GLU A CA 1
ATOM 781 C C . GLU A 1 104 ? 5.428 -22.035 -16.517 1.00 60.25 104 GLU A C 1
ATOM 783 O O . GLU A 1 104 ? 6.632 -22.194 -16.295 1.00 60.25 104 GLU A O 1
ATOM 788 N N . ASP A 1 105 ? 4.936 -21.883 -17.746 1.00 65.88 105 ASP A N 1
ATOM 789 C CA . ASP A 1 105 ? 5.774 -21.743 -18.933 1.00 65.88 105 ASP A CA 1
ATOM 790 C C . ASP A 1 105 ? 6.746 -20.558 -18.763 1.00 65.88 105 ASP A C 1
ATOM 792 O O . ASP A 1 105 ? 6.364 -19.448 -18.385 1.00 65.88 105 ASP A O 1
ATOM 796 N N . ASN A 1 106 ? 8.030 -20.787 -19.043 1.00 69.75 106 ASN A N 1
ATOM 797 C CA . ASN A 1 106 ? 9.060 -19.753 -18.956 1.00 69.75 106 ASN A CA 1
ATOM 798 C C . ASN A 1 106 ? 8.732 -18.546 -19.853 1.00 69.75 106 ASN A C 1
ATOM 800 O O . ASN A 1 106 ? 9.088 -17.418 -19.506 1.00 69.75 106 ASN A O 1
ATOM 804 N N . HIS A 1 107 ? 8.011 -18.760 -20.959 1.00 71.00 107 HIS A N 1
ATOM 805 C CA . HIS A 1 107 ? 7.671 -17.705 -21.910 1.00 71.00 107 HIS A CA 1
ATOM 806 C C . HIS A 1 107 ? 6.761 -16.609 -21.330 1.00 71.00 107 HIS A C 1
ATOM 808 O O . HIS A 1 107 ? 7.018 -15.424 -21.559 1.00 71.00 107 HIS A O 1
ATOM 814 N N . THR A 1 108 ? 5.733 -16.954 -20.547 1.00 81.44 108 THR A N 1
ATOM 815 C CA . THR A 1 108 ? 4.815 -15.951 -19.967 1.00 81.44 108 THR A CA 1
ATOM 816 C C . THR A 1 108 ? 5.519 -15.110 -18.901 1.00 81.44 108 THR A C 1
ATOM 818 O O . THR A 1 108 ? 5.364 -13.886 -18.856 1.00 81.44 108 THR A O 1
ATOM 821 N N . ARG A 1 109 ? 6.385 -15.745 -18.102 1.00 82.19 109 ARG A N 1
ATOM 822 C CA . ARG A 1 109 ? 7.201 -15.085 -17.068 1.00 82.19 109 ARG A CA 1
ATOM 823 C C . ARG A 1 109 ? 8.217 -14.110 -17.659 1.00 82.19 109 ARG A C 1
ATOM 825 O O . ARG A 1 109 ? 8.487 -13.066 -17.055 1.00 82.19 109 ARG A O 1
ATOM 832 N N . GLU A 1 110 ? 8.799 -14.447 -18.806 1.00 89.62 110 GLU A N 1
ATOM 833 C CA . GLU A 1 110 ? 9.717 -13.565 -19.526 1.00 89.62 110 GLU A CA 1
ATOM 834 C C . GLU A 1 110 ? 8.991 -12.380 -20.161 1.00 89.62 110 GLU A C 1
ATOM 836 O O . GLU A 1 110 ? 9.447 -11.252 -19.980 1.00 89.62 110 GLU A O 1
ATOM 841 N N . SER A 1 111 ? 7.839 -12.599 -20.810 1.00 93.88 111 SER A N 1
ATOM 842 C CA . SER A 1 111 ? 7.030 -11.506 -21.375 1.00 93.88 111 SER A CA 1
ATOM 843 C C . SER A 1 111 ? 6.664 -10.482 -20.305 1.00 93.88 111 SER A C 1
ATOM 845 O O . SER A 1 111 ? 6.968 -9.303 -20.453 1.00 93.88 111 SER A O 1
ATOM 847 N N . PHE A 1 112 ? 6.135 -10.944 -19.169 1.00 95.50 112 PHE A N 1
ATOM 848 C CA . PHE A 1 112 ? 5.785 -10.066 -18.057 1.00 95.50 112 PHE A CA 1
ATOM 849 C C . PHE A 1 112 ? 6.988 -9.262 -17.547 1.00 95.50 112 PHE A C 1
ATOM 851 O O . PHE A 1 112 ? 6.892 -8.055 -17.331 1.00 95.50 112 PHE A O 1
ATOM 858 N N . ARG A 1 113 ? 8.160 -9.896 -17.387 1.00 95.50 113 ARG A N 1
ATOM 859 C CA . ARG A 1 113 ? 9.380 -9.173 -16.991 1.00 95.50 113 ARG A CA 1
ATOM 860 C C . ARG A 1 113 ? 9.784 -8.128 -18.032 1.00 95.50 113 ARG A C 1
ATOM 862 O O . ARG A 1 113 ? 10.219 -7.050 -17.633 1.00 95.50 113 ARG A O 1
ATOM 869 N N . ASN A 1 114 ? 9.691 -8.450 -19.318 1.00 97.19 114 ASN A N 1
ATOM 870 C CA . ASN A 1 114 ? 10.076 -7.550 -20.402 1.00 97.19 114 ASN A CA 1
ATOM 871 C C . ASN A 1 114 ? 9.153 -6.330 -20.459 1.00 97.19 114 ASN A C 1
ATOM 873 O O . ASN A 1 114 ? 9.652 -5.209 -20.534 1.00 97.19 114 ASN A O 1
ATOM 877 N N . ASP A 1 115 ? 7.845 -6.527 -20.299 1.00 97.81 115 ASP A N 1
ATOM 878 C CA . ASP A 1 115 ? 6.869 -5.437 -20.250 1.00 97.81 115 ASP A CA 1
ATOM 879 C C . ASP A 1 115 ? 7.119 -4.519 -19.040 1.00 97.81 115 ASP A C 1
ATOM 881 O O . ASP A 1 115 ? 7.111 -3.289 -19.147 1.00 97.81 115 ASP A O 1
ATOM 885 N N . LEU A 1 116 ? 7.425 -5.102 -17.874 1.00 97.81 116 LEU A N 1
ATOM 886 C CA . LEU A 1 116 ? 7.834 -4.323 -16.703 1.00 97.81 116 LEU A CA 1
ATOM 887 C C . LEU A 1 116 ? 9.153 -3.579 -16.944 1.00 97.81 116 LEU A C 1
ATOM 889 O O . LEU A 1 116 ? 9.271 -2.423 -16.553 1.00 97.81 116 LEU A O 1
ATOM 893 N N . ALA A 1 117 ? 10.136 -4.193 -17.605 1.00 97.69 117 ALA A N 1
ATOM 894 C CA . ALA A 1 117 ? 11.394 -3.532 -17.949 1.00 97.69 117 ALA A CA 1
ATOM 895 C C . ALA A 1 117 ? 11.197 -2.376 -18.937 1.00 97.69 117 ALA A C 1
ATOM 897 O O . ALA A 1 117 ? 11.863 -1.349 -18.811 1.00 97.69 117 ALA A O 1
ATOM 898 N N . GLU A 1 118 ? 10.256 -2.501 -19.872 1.00 97.50 118 GLU A N 1
ATOM 899 C CA . GLU A 1 118 ? 9.885 -1.416 -20.775 1.00 97.50 118 GLU A CA 1
ATOM 900 C C . GLU A 1 118 ? 9.211 -0.256 -20.029 1.00 97.50 118 GLU A C 1
ATOM 902 O O . GLU A 1 118 ? 9.495 0.905 -20.335 1.00 97.50 118 GLU A O 1
ATOM 907 N N . ARG A 1 119 ? 8.345 -0.539 -19.047 1.00 97.44 119 ARG A N 1
ATOM 908 C CA . ARG A 1 119 ? 7.631 0.488 -18.269 1.00 97.44 119 ARG A CA 1
ATOM 909 C C . ARG A 1 119 ? 8.483 1.141 -17.183 1.00 97.44 119 ARG A C 1
ATOM 911 O O . ARG A 1 119 ? 8.406 2.354 -17.000 1.00 97.44 119 ARG A O 1
ATOM 918 N N . ASP A 1 120 ? 9.254 0.353 -16.449 1.00 97.62 120 ASP A N 1
ATOM 919 C CA . ASP A 1 120 ? 9.911 0.781 -15.212 1.00 97.62 120 ASP A CA 1
ATOM 920 C C . ASP A 1 120 ? 11.378 1.166 -15.453 1.00 97.62 120 ASP A C 1
ATOM 922 O O . ASP A 1 120 ? 11.895 2.045 -14.766 1.00 97.62 120 ASP A O 1
ATOM 926 N N . VAL A 1 121 ? 12.043 0.554 -16.450 1.00 97.25 121 VAL A N 1
ATOM 927 C CA . VAL A 1 121 ? 13.460 0.747 -16.856 1.00 97.25 121 VAL A CA 1
ATOM 928 C C . VAL A 1 121 ? 14.499 0.361 -15.785 1.00 97.25 121 VAL A C 1
ATOM 930 O O . VAL A 1 121 ? 15.588 -0.114 -16.107 1.00 97.25 121 VAL A O 1
ATOM 933 N N . SER A 1 122 ? 14.167 0.528 -14.511 1.00 97.25 122 SER A N 1
ATOM 934 C CA . SER A 1 122 ? 15.002 0.354 -13.324 1.00 97.25 122 SER A CA 1
ATOM 935 C C . SER A 1 122 ? 14.112 0.023 -12.117 1.00 97.25 122 SER A C 1
ATOM 937 O O . SER A 1 122 ? 1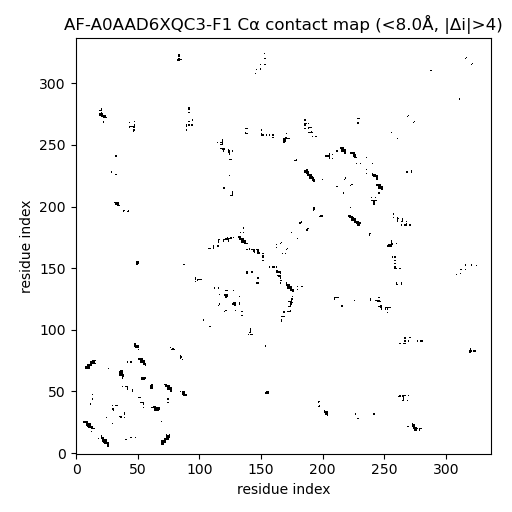2.896 -0.109 -12.253 1.00 97.25 122 SER A O 1
ATOM 939 N N . CYS A 1 123 ? 14.694 -0.109 -10.923 1.00 97.62 123 CYS A N 1
ATOM 940 C CA . CYS A 1 123 ? 13.901 -0.165 -9.694 1.00 97.62 123 CYS A CA 1
ATOM 941 C C . CYS A 1 123 ? 13.146 1.152 -9.510 1.00 97.62 123 CYS A C 1
ATOM 943 O O . CYS A 1 123 ? 13.779 2.199 -9.350 1.00 97.62 123 CYS A O 1
ATOM 945 N N . ILE A 1 124 ? 11.818 1.086 -9.420 1.00 97.50 124 ILE A N 1
ATOM 946 C CA . ILE A 1 124 ? 10.979 2.289 -9.382 1.00 97.50 124 ILE A CA 1
ATOM 947 C C . ILE A 1 124 ? 11.241 3.183 -8.157 1.00 97.50 124 ILE A C 1
ATOM 949 O O . ILE A 1 124 ? 10.966 4.372 -8.221 1.00 97.50 124 ILE A O 1
ATOM 953 N N . PHE A 1 125 ? 11.811 2.657 -7.065 1.00 96.81 125 PHE A N 1
ATOM 954 C CA . PHE A 1 125 ? 12.086 3.434 -5.843 1.00 96.81 125 PHE A CA 1
ATOM 955 C C . PHE A 1 125 ? 13.555 3.776 -5.615 1.00 96.81 125 PHE A C 1
ATOM 957 O O . PHE A 1 125 ? 13.853 4.765 -4.959 1.00 96.81 125 PHE A O 1
ATOM 964 N N . THR A 1 126 ? 14.489 2.958 -6.103 1.00 95.75 126 THR A N 1
ATOM 965 C CA . THR A 1 126 ? 15.924 3.143 -5.816 1.00 95.75 126 THR A CA 1
ATOM 966 C C . THR A 1 126 ? 16.739 3.488 -7.054 1.00 95.75 126 THR A C 1
ATOM 968 O O . THR A 1 126 ? 17.944 3.689 -6.934 1.00 95.75 126 THR A O 1
ATOM 971 N N . ASN A 1 127 ? 16.118 3.486 -8.242 1.00 95.81 127 ASN A N 1
ATOM 972 C CA . ASN A 1 127 ? 16.777 3.679 -9.535 1.00 95.81 127 ASN A CA 1
ATOM 973 C C . ASN A 1 127 ? 17.952 2.699 -9.774 1.00 95.81 127 ASN A C 1
ATOM 975 O O . ASN A 1 127 ? 18.900 2.982 -10.506 1.00 95.81 127 ASN A O 1
ATOM 979 N N . ALA A 1 128 ? 17.918 1.534 -9.113 1.00 96.44 128 ALA A N 1
ATOM 980 C CA . ALA A 1 128 ? 18.908 0.480 -9.308 1.00 96.44 128 ALA A CA 1
ATOM 981 C C . ALA A 1 128 ? 18.808 -0.063 -10.737 1.00 96.44 128 ALA A C 1
ATOM 983 O O . ALA A 1 128 ? 17.708 -0.207 -11.274 1.00 96.44 128 ALA A O 1
ATOM 984 N N . ALA A 1 129 ? 19.952 -0.387 -11.341 1.00 96.38 129 ALA A N 1
ATOM 985 C CA . ALA A 1 129 ? 20.003 -0.866 -12.717 1.00 96.38 129 ALA A CA 1
ATOM 986 C C . ALA A 1 129 ? 19.158 -2.138 -12.912 1.00 96.38 129 ALA A C 1
ATOM 988 O O . ALA A 1 129 ? 19.012 -2.948 -11.996 1.00 96.38 129 ALA A O 1
ATOM 989 N N . LEU A 1 130 ? 18.657 -2.360 -14.131 1.00 96.12 130 LEU A N 1
ATOM 990 C CA . LEU A 1 130 ? 17.797 -3.502 -14.467 1.00 96.12 130 LEU A CA 1
ATOM 991 C C . LEU A 1 130 ? 18.409 -4.871 -14.096 1.00 96.12 130 LEU A C 1
ATOM 993 O O . LEU A 1 130 ? 17.688 -5.787 -13.698 1.00 96.12 130 LEU A O 1
ATOM 997 N N . SER A 1 131 ? 19.739 -5.003 -14.166 1.00 96.44 131 SER A N 1
ATOM 998 C CA . SER A 1 131 ? 20.481 -6.210 -13.758 1.00 96.44 131 SER A CA 1
ATOM 999 C C . SER A 1 131 ? 20.413 -6.505 -12.254 1.00 96.44 131 SER A C 1
ATOM 1001 O O . SER A 1 131 ? 20.650 -7.635 -11.838 1.00 96.44 131 SER A O 1
ATOM 1003 N N . GLN A 1 132 ? 20.069 -5.507 -11.442 1.00 97.00 132 GLN A N 1
ATOM 1004 C CA . GLN A 1 132 ? 19.879 -5.597 -9.993 1.00 97.00 132 GLN A CA 1
ATOM 1005 C C . GLN A 1 132 ? 18.395 -5.606 -9.601 1.00 97.00 132 GLN A C 1
ATOM 1007 O O . GLN A 1 132 ? 18.074 -5.479 -8.418 1.00 97.00 132 GLN A O 1
ATOM 1012 N N . CYS A 1 133 ? 17.498 -5.706 -10.587 1.00 97.38 133 CYS A N 1
ATOM 1013 C CA . CYS A 1 133 ? 16.060 -5.647 -10.382 1.00 97.38 133 CYS A CA 1
ATOM 1014 C C . CYS A 1 133 ? 15.380 -6.983 -10.655 1.00 97.38 133 CYS A C 1
ATOM 1016 O O . CYS A 1 133 ? 15.634 -7.672 -11.652 1.00 97.38 133 CYS A O 1
ATOM 1018 N N . GLN A 1 134 ? 14.417 -7.290 -9.802 1.00 96.56 134 GLN A N 1
ATOM 1019 C CA . GLN A 1 134 ? 13.505 -8.411 -9.916 1.00 96.56 134 GLN A CA 1
ATOM 1020 C C . GLN A 1 134 ? 12.095 -7.894 -10.185 1.00 96.56 134 GLN A C 1
ATOM 1022 O O . GLN A 1 134 ? 11.738 -6.775 -9.819 1.00 96.56 134 GLN A O 1
ATOM 1027 N N . ARG A 1 135 ? 11.302 -8.723 -10.865 1.00 96.00 135 ARG A N 1
ATOM 1028 C CA . ARG A 1 135 ? 9.862 -8.494 -10.968 1.00 96.00 135 ARG A CA 1
ATOM 1029 C C . ARG A 1 135 ? 9.248 -8.822 -9.610 1.00 96.00 135 ARG A C 1
ATOM 1031 O O . ARG A 1 135 ? 9.524 -9.895 -9.080 1.00 96.00 135 ARG A O 1
ATOM 1038 N N . ALA A 1 136 ? 8.447 -7.913 -9.088 1.00 96.94 136 ALA A N 1
ATOM 1039 C CA . ALA A 1 136 ? 7.665 -8.108 -7.884 1.00 96.94 136 ALA A CA 1
ATOM 1040 C C . ALA A 1 136 ? 6.192 -8.084 -8.269 1.00 96.94 136 ALA A C 1
ATOM 1042 O O . ALA A 1 136 ? 5.732 -7.122 -8.891 1.00 96.94 136 ALA A O 1
ATOM 1043 N N . HIS A 1 137 ? 5.463 -9.138 -7.913 1.00 96.81 137 HIS A N 1
ATOM 1044 C CA . HIS A 1 137 ? 4.014 -9.173 -8.063 1.00 96.81 137 HIS A CA 1
ATOM 1045 C C . HIS A 1 137 ? 3.346 -8.567 -6.822 1.00 96.81 137 HIS A C 1
ATOM 1047 O O . HIS A 1 137 ? 3.735 -8.866 -5.695 1.00 96.81 137 HIS A O 1
ATOM 1053 N N . ILE A 1 138 ? 2.324 -7.732 -7.008 1.00 96.62 138 ILE A N 1
ATOM 1054 C CA . ILE A 1 138 ? 1.567 -7.106 -5.910 1.00 96.62 138 ILE A CA 1
ATOM 1055 C C . ILE A 1 138 ? 0.727 -8.170 -5.200 1.00 96.62 138 ILE A C 1
ATOM 1057 O O . ILE A 1 138 ? 0.828 -8.356 -3.985 1.00 96.62 138 ILE A O 1
ATOM 1061 N N . VAL A 1 139 ? -0.066 -8.900 -5.984 1.00 93.44 139 VAL A N 1
ATOM 1062 C CA . VAL A 1 139 ? -0.707 -10.153 -5.591 1.00 93.44 139 VAL A CA 1
ATOM 1063 C C . VAL A 1 139 ? 0.257 -11.282 -5.935 1.00 93.44 139 VAL A C 1
ATOM 1065 O O . VAL A 1 139 ? 0.599 -11.415 -7.110 1.00 93.44 139 VAL A O 1
ATOM 1068 N N . PRO A 1 140 ? 0.700 -12.093 -4.955 1.00 91.75 140 PRO A N 1
ATOM 1069 C CA . PRO A 1 140 ? 1.720 -13.108 -5.181 1.00 91.75 140 PRO A CA 1
ATOM 1070 C C . PRO A 1 140 ? 1.381 -14.035 -6.342 1.00 91.75 140 PRO A C 1
ATOM 1072 O O . PRO A 1 140 ? 0.258 -14.528 -6.438 1.00 91.75 140 PRO A O 1
ATOM 1075 N N . PHE A 1 141 ? 2.382 -14.332 -7.169 1.00 89.88 141 PHE A N 1
ATOM 1076 C CA . PHE A 1 141 ? 2.237 -15.198 -8.339 1.00 89.88 141 PHE A CA 1
ATOM 1077 C C . PHE A 1 141 ? 1.581 -16.556 -8.019 1.00 89.88 141 PHE A C 1
ATOM 1079 O O . PHE A 1 141 ? 0.775 -17.067 -8.790 1.00 89.88 141 PHE A O 1
ATOM 1086 N N . SER A 1 142 ? 1.856 -17.105 -6.833 1.00 85.06 142 SER A N 1
ATOM 1087 C CA . SER A 1 142 ? 1.280 -18.358 -6.325 1.00 85.06 142 SER A CA 1
ATOM 1088 C C . SER A 1 142 ? -0.249 -18.363 -6.204 1.00 85.06 142 SER A C 1
ATOM 1090 O O . SER A 1 142 ? -0.836 -19.425 -6.022 1.00 85.06 142 SER A O 1
ATOM 1092 N N . ARG A 1 143 ? -0.907 -17.203 -6.304 1.00 84.62 143 ARG A N 1
ATOM 1093 C CA . ARG A 1 143 ? -2.371 -17.080 -6.312 1.00 84.62 143 ARG A CA 1
ATOM 1094 C C . ARG A 1 143 ? -3.004 -17.381 -7.666 1.00 84.62 143 ARG A C 1
ATOM 1096 O O . ARG A 1 143 ? -4.202 -17.655 -7.706 1.00 84.62 143 ARG A O 1
ATOM 1103 N N . GLY A 1 144 ? -2.222 -17.306 -8.743 1.00 87.94 144 GLY A N 1
ATOM 1104 C CA . GLY A 1 144 ? -2.714 -17.430 -10.110 1.00 87.94 144 GLY A CA 1
ATOM 1105 C C . GLY A 1 144 ? -3.804 -16.412 -10.465 1.00 87.94 144 GLY A C 1
ATOM 1106 O O . GLY A 1 144 ? -4.131 -15.502 -9.696 1.00 87.94 144 GLY A O 1
ATOM 1107 N N . ASP A 1 145 ? -4.383 -16.587 -11.648 1.00 89.12 145 ASP A N 1
ATOM 1108 C CA . ASP A 1 145 ? -5.423 -15.705 -12.194 1.00 89.12 145 ASP A CA 1
ATOM 1109 C C . ASP A 1 145 ? -6.671 -15.660 -11.294 1.00 89.12 145 ASP A C 1
ATOM 1111 O O . ASP A 1 145 ? -7.250 -14.597 -11.071 1.00 89.12 145 ASP A O 1
ATOM 1115 N N . VAL A 1 146 ? -7.010 -16.785 -10.651 1.00 84.81 146 VAL A N 1
ATOM 1116 C CA . VAL A 1 146 ? -8.130 -16.887 -9.696 1.00 84.81 146 VAL A CA 1
ATOM 1117 C C . VAL A 1 146 ? -7.992 -15.885 -8.547 1.00 84.81 146 VAL A C 1
ATOM 1119 O O . VAL A 1 146 ? -8.989 -15.326 -8.089 1.00 84.81 146 VAL A O 1
ATOM 1122 N N . GLY A 1 147 ? -6.770 -15.620 -8.078 1.00 86.94 147 GLY A N 1
ATOM 1123 C CA . GLY A 1 147 ? -6.533 -14.610 -7.050 1.00 86.94 147 GLY A CA 1
ATOM 1124 C C . GLY A 1 147 ? -6.883 -13.199 -7.516 1.00 86.94 147 GLY A C 1
ATOM 1125 O O . GLY A 1 147 ? -7.515 -12.447 -6.773 1.00 86.94 147 GLY A O 1
ATOM 1126 N N . ILE A 1 148 ? -6.513 -12.855 -8.750 1.00 91.06 148 ILE A N 1
ATOM 1127 C CA . ILE A 1 148 ? -6.838 -11.560 -9.355 1.00 91.06 148 ILE A CA 1
ATOM 1128 C C . ILE A 1 148 ? -8.347 -11.423 -9.529 1.00 91.06 148 ILE A C 1
ATOM 1130 O O . ILE A 1 148 ? -8.932 -10.450 -9.051 1.00 91.06 148 ILE A O 1
ATOM 1134 N N . GLU A 1 149 ? -8.991 -12.424 -10.130 1.00 88.88 149 GLU A N 1
ATOM 1135 C CA . GLU A 1 149 ? -10.441 -12.438 -10.316 1.00 88.88 149 GLU A CA 1
ATOM 1136 C C . GLU A 1 149 ? -11.186 -12.328 -8.985 1.00 88.88 149 GLU A C 1
ATOM 1138 O O . GLU A 1 149 ? -12.175 -11.601 -8.885 1.00 88.88 149 GLU A O 1
ATOM 1143 N N . HIS A 1 150 ? -10.724 -13.025 -7.945 1.00 84.88 150 HIS A N 1
ATOM 1144 C CA . HIS A 1 150 ? -11.310 -12.936 -6.613 1.00 84.88 150 HIS A CA 1
ATOM 1145 C C . HIS A 1 150 ? -11.229 -11.503 -6.069 1.00 84.88 150 HIS A C 1
ATOM 1147 O O . HIS A 1 150 ? -12.223 -10.983 -5.565 1.00 84.88 150 HIS A O 1
ATOM 1153 N N . ILE A 1 151 ? -10.082 -10.833 -6.190 1.00 88.19 151 ILE A N 1
ATOM 1154 C CA . ILE A 1 151 ? -9.917 -9.457 -5.700 1.00 88.19 151 ILE A CA 1
ATOM 1155 C C . ILE A 1 151 ? -10.807 -8.489 -6.483 1.00 88.19 151 ILE A C 1
ATOM 1157 O O . ILE A 1 151 ? -11.517 -7.687 -5.876 1.00 88.19 151 ILE A O 1
ATOM 1161 N N . VAL A 1 152 ? -10.802 -8.589 -7.814 1.00 88.69 152 VAL A N 1
ATOM 1162 C CA . VAL A 1 152 ? -11.584 -7.722 -8.706 1.00 88.69 152 VAL A CA 1
ATOM 1163 C C . VAL A 1 152 ? -13.085 -7.887 -8.475 1.00 88.69 152 VAL A C 1
ATOM 1165 O O . VAL A 1 152 ? -13.796 -6.897 -8.341 1.00 88.69 152 VAL A O 1
ATOM 1168 N N . ASN A 1 153 ? -13.573 -9.123 -8.353 1.00 84.62 153 ASN A N 1
ATOM 1169 C CA . ASN A 1 153 ? -15.001 -9.396 -8.168 1.00 84.62 153 ASN A CA 1
ATOM 1170 C C . ASN A 1 153 ? -15.548 -8.943 -6.808 1.00 84.62 153 ASN A C 1
ATOM 1172 O O . ASN A 1 153 ? -16.754 -8.726 -6.669 1.00 84.62 153 ASN A O 1
ATOM 1176 N N . ASN A 1 154 ? -14.693 -8.851 -5.790 1.00 81.06 154 ASN A N 1
ATOM 1177 C CA . ASN A 1 154 ? -15.133 -8.555 -4.432 1.00 81.06 154 ASN A CA 1
ATOM 1178 C C . ASN A 1 154 ? -14.957 -7.093 -4.015 1.00 81.06 154 ASN A C 1
ATOM 1180 O O . ASN A 1 154 ? -15.354 -6.745 -2.904 1.00 81.06 154 ASN A O 1
ATOM 1184 N N . ARG A 1 155 ? -14.408 -6.227 -4.873 1.00 83.31 155 ARG A N 1
ATOM 1185 C CA . ARG A 1 155 ? -14.247 -4.801 -4.566 1.00 83.31 155 ARG A CA 1
ATOM 1186 C C . ARG A 1 155 ? -14.985 -3.926 -5.565 1.00 83.31 155 ARG A C 1
ATOM 1188 O O . ARG A 1 155 ? -15.006 -4.188 -6.763 1.00 83.31 155 ARG A O 1
ATOM 1195 N N . LEU A 1 156 ? -15.552 -2.840 -5.057 1.00 72.56 156 LEU A N 1
ATOM 1196 C CA . LEU A 1 156 ? -16.221 -1.821 -5.856 1.00 72.56 156 LEU A CA 1
ATOM 1197 C C . LEU A 1 156 ? -15.173 -0.838 -6.406 1.00 72.56 156 LEU A C 1
ATOM 1199 O O . LEU A 1 156 ? -14.904 0.190 -5.787 1.00 72.56 156 LEU A O 1
ATOM 1203 N N . HIS A 1 157 ? -14.557 -1.164 -7.547 1.00 71.19 157 HIS A N 1
ATOM 1204 C CA . HIS A 1 157 ? -13.673 -0.252 -8.285 1.00 71.19 157 HIS A CA 1
ATOM 1205 C C . HIS A 1 157 ? -14.073 -0.148 -9.759 1.00 71.19 157 HIS A C 1
ATOM 1207 O O . HIS A 1 157 ? -14.401 -1.145 -10.396 1.00 71.19 157 HIS A O 1
ATOM 1213 N N . GLU A 1 158 ? -14.009 1.070 -10.298 1.00 62.69 158 GLU A N 1
ATOM 1214 C CA . GLU A 1 158 ? -14.642 1.439 -11.572 1.00 62.69 158 GLU A CA 1
ATOM 1215 C C . GLU A 1 158 ? -13.814 1.113 -12.833 1.00 62.69 158 GLU A C 1
ATOM 1217 O O . GLU A 1 158 ? -14.343 1.228 -13.931 1.00 62.69 158 GLU A O 1
ATOM 1222 N N . ASP A 1 159 ? -12.559 0.651 -12.721 1.00 69.75 159 ASP A N 1
ATOM 1223 C CA . ASP A 1 159 ? -11.653 0.564 -13.890 1.00 69.75 159 ASP A CA 1
ATOM 1224 C C . ASP A 1 159 ? -10.756 -0.691 -13.933 1.00 69.75 159 ASP A C 1
ATOM 1226 O O . ASP A 1 159 ? -9.542 -0.634 -14.138 1.00 69.75 159 ASP A O 1
ATOM 1230 N N . VAL A 1 160 ? -11.332 -1.862 -13.648 1.00 77.75 160 VAL A N 1
ATOM 1231 C CA . VAL A 1 160 ? -10.561 -3.123 -13.544 1.00 77.75 160 VAL A CA 1
ATOM 1232 C C . VAL A 1 160 ? -11.200 -4.304 -14.274 1.00 77.75 160 VAL A C 1
ATOM 1234 O O . VAL A 1 160 ? -10.776 -5.440 -14.094 1.00 77.75 160 VAL A O 1
ATOM 1237 N N . ALA A 1 161 ? -12.181 -4.053 -15.146 1.00 75.00 161 ALA A N 1
ATOM 1238 C CA . ALA A 1 161 ? -12.952 -5.104 -15.821 1.00 75.00 161 ALA A CA 1
ATOM 1239 C C . ALA A 1 161 ? -12.102 -6.068 -16.678 1.00 75.00 161 ALA A C 1
ATOM 1241 O O . ALA A 1 161 ? -12.517 -7.194 -16.928 1.00 75.00 161 ALA A O 1
ATOM 1242 N N . ASN A 1 162 ? -10.910 -5.649 -17.115 1.00 89.12 162 ASN A N 1
ATOM 1243 C CA . ASN A 1 162 ? -9.979 -6.469 -17.897 1.00 89.12 162 ASN A CA 1
ATOM 1244 C C . ASN A 1 162 ? -8.765 -6.975 -17.095 1.00 89.12 162 ASN A C 1
ATOM 1246 O O . ASN A 1 162 ? -7.859 -7.561 -17.681 1.00 89.12 162 ASN A O 1
ATOM 1250 N N . LEU A 1 163 ? -8.697 -6.724 -15.785 1.00 92.88 163 LEU A N 1
ATOM 1251 C CA . LEU A 1 163 ? -7.619 -7.212 -14.927 1.00 92.88 163 LEU A CA 1
ATOM 1252 C C . LEU A 1 163 ? -7.931 -8.654 -14.517 1.00 92.88 163 LEU A C 1
ATOM 1254 O O . LEU A 1 163 ? -8.630 -8.887 -13.538 1.00 92.88 163 LEU A O 1
ATOM 1258 N N . THR A 1 164 ? -7.465 -9.611 -15.317 1.00 92.50 164 THR A N 1
ATOM 1259 C CA . THR A 1 164 ? -7.811 -11.039 -15.169 1.00 92.50 164 THR A CA 1
ATOM 1260 C C . THR A 1 164 ? -6.596 -11.937 -14.970 1.00 92.50 164 THR A C 1
ATOM 1262 O O . THR A 1 164 ? -6.724 -12.994 -14.367 1.00 92.50 164 THR A O 1
ATOM 1265 N N . SER A 1 165 ? -5.410 -11.509 -15.414 1.00 94.50 165 SER A N 1
ATOM 1266 C CA . SER A 1 165 ? -4.198 -12.324 -15.331 1.00 94.50 165 SER A CA 1
ATOM 1267 C C . SER A 1 165 ? -3.292 -11.927 -14.168 1.00 94.50 165 SER A C 1
ATOM 1269 O O . SER A 1 165 ? -3.064 -10.744 -13.907 1.00 94.50 165 SER A O 1
ATOM 1271 N N . ILE A 1 166 ? -2.690 -12.924 -13.518 1.00 93.69 166 ILE A N 1
ATOM 1272 C CA . ILE A 1 166 ? -1.632 -12.757 -12.521 1.00 93.69 166 ILE A CA 1
ATOM 1273 C C . ILE A 1 166 ? -0.387 -12.085 -13.108 1.00 93.69 166 ILE A C 1
ATOM 1275 O O . ILE A 1 166 ? 0.317 -11.377 -12.390 1.00 93.69 166 ILE A O 1
ATOM 1279 N N . ASN A 1 167 ? -0.149 -12.259 -14.409 1.00 95.94 167 ASN A N 1
ATOM 1280 C CA . ASN A 1 167 ? 0.953 -11.662 -15.159 1.00 95.94 167 ASN A CA 1
ATOM 1281 C C . ASN A 1 167 ? 0.533 -10.373 -15.895 1.00 95.94 167 ASN A C 1
ATOM 1283 O O . ASN A 1 167 ? 1.246 -9.903 -16.776 1.00 95.94 167 ASN A O 1
ATOM 1287 N N . ASP A 1 168 ? -0.606 -9.766 -15.543 1.00 96.25 168 ASP A N 1
ATOM 1288 C CA . ASP A 1 168 ? -0.944 -8.416 -16.002 1.00 96.25 168 ASP A CA 1
ATOM 1289 C C . ASP A 1 168 ? 0.066 -7.407 -15.433 1.00 96.25 168 ASP A C 1
ATOM 1291 O O . ASP A 1 168 ? 0.361 -7.415 -14.235 1.00 96.25 168 ASP A O 1
ATOM 1295 N N . THR A 1 169 ? 0.585 -6.495 -16.259 1.00 97.31 169 THR A N 1
ATOM 1296 C CA . THR A 1 169 ? 1.590 -5.498 -15.842 1.00 97.31 169 THR A CA 1
ATOM 1297 C C . THR A 1 169 ? 1.116 -4.618 -14.688 1.00 97.31 169 THR A C 1
ATOM 1299 O O . THR A 1 169 ? 1.931 -4.108 -13.916 1.00 97.31 169 THR A O 1
ATOM 1302 N N . ARG A 1 170 ? -0.199 -4.450 -14.516 1.00 97.00 170 ARG A N 1
ATOM 1303 C CA . ARG A 1 170 ? -0.798 -3.726 -13.388 1.00 97.00 170 ARG A CA 1
ATOM 1304 C C . ARG A 1 170 ? -0.698 -4.484 -12.061 1.00 97.00 170 ARG A C 1
ATOM 1306 O O . ARG A 1 170 ? -0.886 -3.857 -11.021 1.00 97.00 170 ARG A O 1
ATOM 1313 N N . ASN A 1 171 ? -0.386 -5.782 -12.081 1.00 97.62 171 ASN A N 1
ATOM 1314 C CA . ASN A 1 171 ? -0.067 -6.607 -10.912 1.00 97.62 171 ASN A CA 1
ATOM 1315 C C . ASN A 1 171 ? 1.440 -6.665 -10.611 1.00 97.62 171 ASN A C 1
ATOM 1317 O O . ASN A 1 171 ? 1.861 -7.443 -9.761 1.00 97.62 171 ASN A O 1
ATOM 1321 N N . GLY A 1 172 ? 2.290 -5.865 -11.259 1.00 97.56 172 GLY A N 1
ATOM 1322 C CA . GLY A 1 172 ? 3.714 -5.918 -10.946 1.00 97.56 172 GLY A CA 1
ATOM 1323 C C . GLY A 1 172 ? 4.492 -4.643 -11.144 1.00 97.56 172 GLY A C 1
ATOM 1324 O O . GLY A 1 172 ? 4.001 -3.640 -11.663 1.00 97.56 172 GLY A O 1
ATOM 1325 N N . MET A 1 173 ? 5.734 -4.706 -10.683 1.00 98.31 173 MET A N 1
ATOM 1326 C CA . MET A 1 173 ? 6.725 -3.640 -10.767 1.00 98.31 173 MET A CA 1
ATOM 1327 C C . MET A 1 173 ? 8.145 -4.202 -10.681 1.00 98.31 173 MET A C 1
ATOM 1329 O O . MET A 1 173 ? 8.352 -5.304 -10.169 1.00 98.31 173 MET A O 1
ATOM 1333 N N . LEU A 1 174 ? 9.132 -3.448 -11.159 1.00 98.38 174 LEU A N 1
ATOM 1334 C CA . LEU A 1 174 ? 10.540 -3.738 -10.916 1.00 98.38 174 LEU A CA 1
ATOM 1335 C C . LEU A 1 174 ? 11.001 -3.155 -9.582 1.00 98.38 174 LEU A C 1
ATOM 1337 O O . LEU A 1 174 ? 10.977 -1.942 -9.367 1.00 98.38 174 LEU A O 1
ATOM 1341 N N . LEU A 1 175 ? 11.488 -4.035 -8.709 1.00 98.06 175 LEU A N 1
ATOM 1342 C CA . LEU A 1 175 ? 12.107 -3.684 -7.435 1.00 98.06 175 LEU A CA 1
ATOM 1343 C C . LEU A 1 175 ? 13.557 -4.153 -7.417 1.00 98.06 175 LEU A C 1
ATOM 1345 O O . LEU A 1 175 ? 13.902 -5.178 -8.004 1.00 98.06 175 LEU A O 1
ATOM 1349 N N . SER A 1 176 ? 14.420 -3.418 -6.721 1.00 97.50 176 SER A N 1
ATOM 1350 C CA . SER A 1 176 ? 15.793 -3.858 -6.492 1.00 97.50 176 SER A CA 1
ATOM 1351 C C . SER A 1 176 ? 15.814 -5.111 -5.617 1.00 97.50 176 SER A C 1
ATOM 1353 O O . SER A 1 176 ? 14.921 -5.316 -4.789 1.00 97.50 176 SER A O 1
ATOM 1355 N N . ASN A 1 177 ? 16.874 -5.910 -5.740 1.00 96.44 177 ASN A N 1
ATOM 1356 C CA . ASN A 1 177 ? 17.090 -7.111 -4.921 1.00 96.44 177 ASN A CA 1
ATOM 1357 C C . ASN A 1 177 ? 17.017 -6.844 -3.405 1.00 96.44 177 ASN A C 1
ATOM 1359 O O . ASN A 1 177 ? 16.804 -7.767 -2.626 1.00 96.44 177 ASN A O 1
ATOM 1363 N N . THR A 1 178 ? 17.197 -5.592 -2.980 1.00 95.62 178 THR A N 1
ATOM 1364 C CA . THR A 1 178 ? 17.144 -5.194 -1.573 1.00 95.62 178 THR A CA 1
ATOM 1365 C C . THR A 1 178 ? 15.729 -4.857 -1.099 1.00 95.62 178 THR A C 1
ATOM 1367 O O . THR A 1 178 ? 15.377 -5.165 0.036 1.00 95.62 178 THR A O 1
ATOM 1370 N N . ILE A 1 179 ? 14.904 -4.235 -1.949 1.00 96.19 179 ILE A N 1
ATOM 1371 C CA . ILE A 1 179 ? 13.534 -3.830 -1.585 1.00 96.19 179 ILE A CA 1
ATOM 1372 C C . ILE A 1 179 ? 12.530 -4.952 -1.820 1.00 96.19 179 ILE A C 1
ATOM 1374 O O . ILE A 1 179 ? 11.573 -5.080 -1.058 1.00 96.19 179 ILE A O 1
ATOM 1378 N N . HIS A 1 180 ? 12.763 -5.796 -2.824 1.00 96.62 180 HIS A N 1
ATOM 1379 C CA . HIS A 1 180 ? 11.853 -6.883 -3.166 1.00 96.62 180 HIS A CA 1
ATOM 1380 C C . HIS A 1 180 ? 11.526 -7.806 -1.971 1.00 96.62 180 HIS A C 1
ATOM 1382 O O . HIS A 1 180 ? 10.339 -7.962 -1.681 1.00 96.62 180 HIS A O 1
ATOM 1388 N N . PRO A 1 181 ? 12.499 -8.296 -1.170 1.00 95.44 181 PRO A N 1
ATOM 1389 C CA . PRO A 1 181 ? 12.188 -9.131 -0.006 1.00 95.44 181 PRO A CA 1
ATOM 1390 C C . PRO A 1 181 ? 11.349 -8.410 1.059 1.00 95.44 181 PRO A C 1
ATOM 1392 O O . PRO A 1 181 ? 10.543 -9.032 1.748 1.00 95.44 181 PRO A O 1
ATOM 1395 N N . MET A 1 182 ? 11.512 -7.091 1.198 1.00 96.75 182 MET A N 1
ATOM 1396 C CA . MET A 1 182 ? 10.755 -6.281 2.159 1.00 96.75 182 MET A CA 1
ATOM 1397 C C . MET A 1 182 ? 9.305 -6.095 1.708 1.00 96.75 182 MET A C 1
ATOM 1399 O O . MET A 1 182 ? 8.387 -6.127 2.531 1.00 96.75 182 MET A O 1
ATOM 1403 N N . PHE A 1 183 ? 9.098 -5.939 0.401 1.00 96.50 183 PHE A N 1
ATOM 1404 C CA . PHE A 1 183 ? 7.775 -5.883 -0.208 1.00 96.50 183 PHE A CA 1
ATOM 1405 C C . PHE A 1 183 ? 7.042 -7.232 -0.102 1.00 96.50 183 PHE A C 1
ATOM 1407 O O . PHE A 1 183 ? 5.883 -7.277 0.317 1.00 96.50 183 PHE A O 1
ATOM 1414 N N . ASP A 1 184 ? 7.729 -8.344 -0.370 1.00 93.44 184 ASP A N 1
ATOM 1415 C CA . ASP A 1 184 ? 7.169 -9.696 -0.229 1.00 93.44 184 ASP A CA 1
ATOM 1416 C C . ASP A 1 184 ? 6.818 -10.018 1.225 1.00 93.44 184 ASP A C 1
ATOM 1418 O O . ASP A 1 184 ? 5.722 -10.498 1.526 1.00 93.44 184 ASP A O 1
ATOM 1422 N N . ALA A 1 185 ? 7.698 -9.642 2.159 1.00 93.94 185 ALA A N 1
ATOM 1423 C CA . ALA A 1 185 ? 7.453 -9.756 3.592 1.00 93.94 185 ALA A CA 1
ATOM 1424 C C . ALA A 1 185 ? 6.357 -8.804 4.104 1.00 93.94 185 ALA A C 1
ATOM 1426 O O . ALA A 1 185 ? 6.007 -8.875 5.287 1.00 93.94 185 ALA A O 1
ATOM 1427 N N . LYS A 1 186 ? 5.794 -7.946 3.241 1.00 95.38 186 LYS A N 1
ATOM 1428 C CA . LYS A 1 186 ? 4.781 -6.928 3.558 1.00 95.38 186 LYS A CA 1
ATOM 1429 C C . LYS A 1 186 ? 5.253 -5.880 4.563 1.00 95.38 186 LYS A C 1
ATOM 1431 O O . LYS A 1 186 ? 4.438 -5.266 5.240 1.00 95.38 186 LYS A O 1
ATOM 1436 N N . LYS A 1 187 ? 6.566 -5.702 4.707 1.00 96.75 187 LYS A N 1
ATOM 1437 C CA . LYS A 1 187 ? 7.166 -4.651 5.541 1.00 96.75 187 LYS A CA 1
ATOM 1438 C C . LYS A 1 187 ? 7.000 -3.278 4.894 1.00 96.75 187 LYS A C 1
ATOM 1440 O O . LYS A 1 187 ? 6.693 -2.304 5.577 1.00 96.75 187 LYS A O 1
ATOM 1445 N N . ALA A 1 188 ? 7.155 -3.238 3.572 1.00 97.44 188 ALA A N 1
ATOM 1446 C CA . ALA A 1 188 ? 6.894 -2.074 2.743 1.00 97.44 188 ALA A CA 1
ATOM 1447 C C . ALA A 1 188 ? 5.705 -2.334 1.811 1.00 97.44 188 ALA A C 1
ATOM 1449 O O . ALA A 1 188 ? 5.514 -3.447 1.316 1.00 97.44 188 ALA A O 1
ATOM 1450 N N . VAL A 1 189 ? 4.924 -1.292 1.552 1.00 97.81 189 VAL A N 1
ATOM 1451 C CA . VAL A 1 189 ? 3.798 -1.294 0.614 1.00 97.81 189 VAL A CA 1
ATOM 1452 C C . VAL A 1 189 ? 3.864 -0.064 -0.280 1.00 97.81 189 VAL A C 1
ATOM 1454 O O . VAL A 1 189 ? 4.597 0.881 0.001 1.00 97.81 189 VAL A O 1
ATOM 1457 N N . VAL A 1 190 ? 3.096 -0.075 -1.367 1.00 98.44 190 VAL A N 1
ATOM 1458 C CA . VAL A 1 190 ? 2.980 1.072 -2.271 1.00 98.44 190 VAL A CA 1
ATOM 1459 C C . VAL A 1 190 ? 1.580 1.647 -2.143 1.00 98.44 190 VAL A C 1
ATOM 1461 O O . VAL A 1 190 ? 0.596 0.946 -2.364 1.00 98.44 190 VAL A O 1
ATOM 1464 N N . LEU A 1 191 ? 1.505 2.922 -1.783 1.00 98.19 191 LEU A N 1
ATOM 1465 C CA . LEU A 1 191 ? 0.285 3.713 -1.760 1.00 98.19 191 LEU A CA 1
ATOM 1466 C C . LEU A 1 191 ? 0.153 4.469 -3.082 1.00 98.19 191 LEU A C 1
ATOM 1468 O O . LEU A 1 191 ? 1.103 5.122 -3.506 1.00 98.19 191 LEU A O 1
ATOM 1472 N N . LYS A 1 192 ? -1.025 4.434 -3.709 1.00 97.88 192 LYS A N 1
ATOM 1473 C CA . LYS A 1 192 ? -1.357 5.319 -4.831 1.00 97.88 192 LYS A CA 1
ATOM 1474 C C . LYS A 1 192 ? -2.252 6.460 -4.346 1.00 97.88 192 LYS A C 1
ATOM 1476 O O . LYS A 1 192 ? -3.247 6.196 -3.673 1.00 97.88 192 LYS A O 1
ATOM 1481 N N . THR A 1 193 ? -1.936 7.698 -4.717 1.00 97.75 193 THR A N 1
ATOM 1482 C CA . THR A 1 193 ? -2.771 8.886 -4.473 1.00 97.75 193 THR A CA 1
ATOM 1483 C C . THR A 1 193 ? -2.950 9.734 -5.747 1.00 97.75 193 THR A C 1
ATOM 1485 O O . THR A 1 193 ? -2.071 9.730 -6.607 1.00 97.75 193 THR A O 1
ATOM 1488 N N . PRO A 1 194 ? -4.082 10.440 -5.919 1.00 97.38 194 PRO A N 1
ATOM 1489 C CA . PRO A 1 194 ? -5.273 10.334 -5.084 1.00 97.38 194 PRO A CA 1
ATOM 1490 C C . PRO A 1 194 ? -5.915 8.941 -5.198 1.00 97.38 194 PRO A C 1
ATOM 1492 O O . PRO A 1 194 ? -5.784 8.242 -6.207 1.00 97.38 194 PRO A O 1
ATOM 1495 N N . ASN A 1 195 ? -6.575 8.523 -4.126 1.00 94.94 195 ASN A N 1
ATOM 1496 C CA . ASN A 1 195 ? -7.442 7.354 -4.087 1.00 94.94 195 ASN A CA 1
ATOM 1497 C C . ASN A 1 195 ? -8.794 7.746 -3.472 1.00 94.94 195 ASN A C 1
ATOM 1499 O O . ASN A 1 195 ? -9.093 8.928 -3.316 1.00 94.94 195 ASN A O 1
ATOM 1503 N N . ARG A 1 196 ? -9.638 6.760 -3.155 1.00 92.12 196 ARG A N 1
ATOM 1504 C CA . ARG A 1 196 ? -11.007 6.998 -2.673 1.00 92.12 196 ARG A CA 1
ATOM 1505 C C . ARG A 1 196 ? -11.073 7.763 -1.345 1.00 92.12 196 ARG A C 1
ATOM 1507 O O . ARG A 1 196 ? -12.093 8.384 -1.062 1.00 92.12 196 ARG A O 1
ATOM 1514 N N . VAL A 1 197 ? -10.023 7.685 -0.528 1.00 96.19 197 VAL A N 1
ATOM 1515 C CA . VAL A 1 197 ? -9.973 8.307 0.801 1.00 96.19 197 VAL A CA 1
ATOM 1516 C C . VAL A 1 197 ? -8.900 9.388 0.861 1.00 96.19 197 VAL A C 1
ATOM 1518 O O . VAL A 1 197 ? -9.172 10.485 1.332 1.00 96.19 197 VAL A O 1
ATOM 1521 N N . LEU A 1 198 ? -7.694 9.098 0.373 1.00 97.88 198 LEU A N 1
ATOM 1522 C CA . LEU A 1 198 ? -6.530 9.970 0.506 1.00 97.88 198 LEU A CA 1
ATOM 1523 C C . LEU A 1 198 ? -6.271 10.759 -0.777 1.00 97.88 198 LEU A C 1
ATOM 1525 O O . LEU A 1 198 ? -6.220 10.209 -1.879 1.00 97.88 198 LEU A O 1
ATOM 1529 N N . SER A 1 199 ? -6.027 12.050 -0.613 1.00 97.69 199 SER A N 1
ATOM 1530 C CA . SER A 1 199 ? -5.459 12.933 -1.624 1.00 97.69 199 SER A CA 1
ATOM 1531 C C . SER A 1 199 ? -3.927 12.876 -1.605 1.00 97.69 199 SER A C 1
ATOM 1533 O O . SER A 1 199 ? -3.307 12.390 -0.659 1.00 97.69 199 SER A O 1
ATOM 1535 N N . THR A 1 200 ? -3.284 13.400 -2.648 1.00 97.06 200 THR A N 1
ATOM 1536 C CA . THR A 1 200 ? -1.815 13.444 -2.736 1.00 97.06 200 THR A CA 1
ATOM 1537 C C . THR A 1 200 ? -1.176 14.314 -1.650 1.00 97.06 200 THR A C 1
ATOM 1539 O O . THR A 1 200 ? -0.073 14.004 -1.204 1.00 97.06 200 THR A O 1
ATOM 1542 N N . SER A 1 201 ? -1.863 15.376 -1.210 1.00 96.81 201 SER A N 1
ATOM 1543 C CA . SER A 1 201 ? -1.394 16.296 -0.164 1.00 96.81 201 SER A CA 1
ATOM 1544 C C . SER A 1 201 ? -1.504 15.733 1.250 1.00 96.81 201 SER A C 1
ATOM 1546 O O . SER A 1 201 ? -0.855 16.260 2.146 1.00 96.81 201 SER A O 1
ATOM 1548 N N . ASP A 1 202 ? -2.281 14.665 1.453 1.00 97.50 202 ASP A N 1
ATOM 1549 C CA . ASP A 1 202 ? -2.389 14.004 2.761 1.00 97.50 202 ASP A CA 1
ATOM 1550 C C . ASP A 1 202 ? -1.106 13.225 3.113 1.00 97.50 202 ASP A C 1
ATOM 1552 O O . ASP A 1 202 ? -0.888 12.866 4.271 1.00 97.50 202 ASP A O 1
ATOM 1556 N N . ILE A 1 203 ? -0.255 12.957 2.113 1.00 97.38 203 ILE A N 1
ATOM 1557 C CA . ILE A 1 203 ? 0.970 12.165 2.241 1.00 97.38 203 ILE A CA 1
ATOM 1558 C C . ILE A 1 203 ? 2.191 13.083 2.226 1.00 97.38 203 ILE A C 1
ATOM 1560 O O . ILE A 1 203 ? 2.400 13.784 1.227 1.00 97.38 203 ILE A O 1
ATOM 1564 N N . PRO A 1 204 ? 3.056 13.035 3.258 1.00 95.44 204 PRO A N 1
ATOM 1565 C CA . PRO A 1 204 ? 4.277 13.829 3.292 1.00 95.44 204 PRO A CA 1
ATOM 1566 C C . PRO A 1 204 ? 5.102 13.700 2.004 1.00 95.44 204 PRO A C 1
ATOM 1568 O O . PRO A 1 204 ? 5.250 12.620 1.418 1.00 95.44 204 PRO A O 1
ATOM 1571 N N . ALA A 1 205 ? 5.632 14.826 1.530 1.00 90.81 205 ALA A N 1
ATOM 1572 C CA . ALA A 1 205 ? 6.600 14.820 0.444 1.00 90.81 205 ALA A CA 1
ATOM 1573 C C . ALA A 1 205 ? 7.926 14.244 0.954 1.00 90.81 205 ALA A C 1
ATOM 1575 O O . ALA A 1 205 ? 8.368 14.574 2.057 1.00 90.81 205 ALA A O 1
ATOM 1576 N N . ASN A 1 206 ? 8.580 13.408 0.150 1.00 83.19 206 ASN A N 1
ATOM 1577 C CA . ASN A 1 206 ? 9.958 13.034 0.433 1.00 83.19 206 ASN A CA 1
ATOM 1578 C C . ASN A 1 206 ? 10.898 14.045 -0.224 1.00 83.19 206 ASN A C 1
ATOM 1580 O O . ASN A 1 206 ? 10.905 14.193 -1.442 1.00 83.19 206 ASN A O 1
ATOM 1584 N N . ASN A 1 207 ? 11.714 14.709 0.591 1.00 74.06 207 ASN A N 1
ATOM 1585 C CA . ASN A 1 207 ? 12.725 15.658 0.120 1.00 74.06 207 ASN A CA 1
ATOM 1586 C C . ASN A 1 207 ? 14.012 14.966 -0.365 1.00 74.06 207 ASN A C 1
ATOM 1588 O O . ASN A 1 207 ? 14.951 15.631 -0.798 1.00 74.06 207 ASN A O 1
ATOM 1592 N N . SER A 1 208 ? 14.087 13.637 -0.266 1.00 73.31 208 SER A N 1
ATOM 1593 C CA . SER A 1 208 ? 15.231 12.854 -0.727 1.00 73.31 208 SER A CA 1
ATOM 1594 C C . SER A 1 208 ? 15.137 12.674 -2.240 1.00 73.31 208 SER A C 1
ATOM 1596 O O . SER A 1 208 ? 14.630 11.665 -2.728 1.00 73.31 208 SER A O 1
ATOM 1598 N N . GLU A 1 209 ? 15.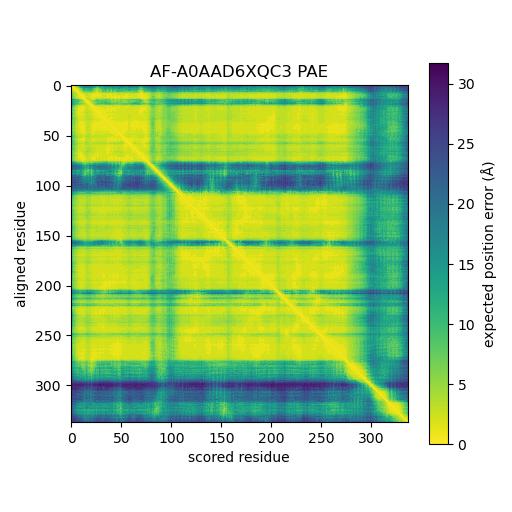606 13.667 -2.993 1.00 70.25 209 GLU A N 1
ATOM 1599 C CA . GLU A 1 209 ? 15.722 13.560 -4.447 1.00 70.25 209 GLU A CA 1
ATOM 1600 C C . GLU A 1 209 ? 16.795 12.522 -4.800 1.00 70.25 209 GLU A C 1
ATOM 1602 O O . GLU A 1 209 ? 18.000 12.789 -4.791 1.00 70.25 209 GLU A O 1
ATOM 1607 N N . ILE A 1 210 ? 16.357 11.301 -5.107 1.00 85.75 210 ILE A N 1
ATOM 1608 C CA . ILE A 1 210 ? 17.230 10.303 -5.717 1.00 85.75 210 ILE A CA 1
ATOM 1609 C C . ILE A 1 210 ? 17.504 10.779 -7.138 1.00 85.75 210 ILE A C 1
ATOM 1611 O O . ILE A 1 210 ? 16.587 11.033 -7.918 1.00 85.75 210 ILE A O 1
ATOM 1615 N N . LYS A 1 211 ? 18.782 10.886 -7.501 1.00 90.12 211 LYS A N 1
ATOM 1616 C CA . LYS A 1 211 ? 19.154 11.239 -8.868 1.00 90.12 211 LYS A CA 1
ATOM 1617 C C . LYS A 1 211 ? 18.612 10.180 -9.831 1.00 90.12 211 LYS A C 1
ATOM 1619 O O . LYS A 1 211 ? 19.048 9.028 -9.811 1.00 90.12 211 LYS A O 1
ATOM 1624 N N . LEU A 1 212 ? 17.662 10.589 -10.665 1.00 92.31 212 LEU A N 1
ATOM 1625 C CA . LEU A 1 212 ? 17.097 9.758 -11.719 1.00 92.31 212 LEU A CA 1
ATOM 1626 C C . LEU A 1 212 ? 18.070 9.670 -12.905 1.00 92.31 212 LEU A C 1
ATOM 1628 O O . LEU A 1 212 ? 18.801 10.619 -13.201 1.00 92.31 212 LEU A O 1
ATOM 1632 N N . TYR A 1 213 ? 18.096 8.516 -13.570 1.00 89.81 213 TYR A N 1
ATOM 1633 C CA . TYR A 1 213 ? 18.937 8.256 -14.739 1.00 89.81 213 TYR A CA 1
ATOM 1634 C C . TYR A 1 213 ? 18.059 7.760 -15.886 1.00 89.81 213 TYR A C 1
ATOM 1636 O O . TYR A 1 213 ? 17.131 6.987 -15.671 1.00 89.81 213 TYR A O 1
ATOM 1644 N N . GLY A 1 214 ? 18.382 8.167 -17.113 1.00 91.12 214 GLY A N 1
ATOM 1645 C CA . GLY A 1 214 ? 17.584 7.816 -18.287 1.00 91.12 214 GLY A CA 1
ATOM 1646 C C . GLY A 1 214 ? 16.277 8.607 -18.376 1.00 91.12 214 GLY A C 1
ATOM 1647 O O . GLY A 1 214 ? 16.161 9.697 -17.824 1.00 91.12 214 GLY A O 1
ATOM 1648 N N . ASP A 1 215 ? 15.309 8.058 -19.105 1.00 93.75 215 ASP A N 1
ATOM 1649 C CA . ASP A 1 215 ? 14.014 8.690 -19.392 1.00 93.75 215 ASP A CA 1
ATOM 1650 C C . ASP A 1 215 ? 12.949 8.306 -18.350 1.00 93.75 215 ASP A C 1
ATOM 1652 O O . ASP A 1 215 ? 11.854 7.864 -18.691 1.00 93.75 215 ASP A O 1
ATOM 1656 N N . VAL A 1 216 ? 13.293 8.387 -17.061 1.00 95.88 216 VAL A N 1
ATOM 1657 C CA . VAL A 1 216 ? 12.365 8.095 -15.958 1.00 95.88 216 VAL A CA 1
ATOM 1658 C C . VAL A 1 216 ? 11.986 9.371 -15.222 1.00 95.88 216 VAL A C 1
ATOM 1660 O O . VAL A 1 216 ? 12.814 10.251 -14.993 1.00 95.88 216 VAL A O 1
ATOM 1663 N N . VAL A 1 217 ? 10.716 9.466 -14.840 1.00 95.94 217 VAL A N 1
ATOM 1664 C CA . VAL A 1 217 ? 10.146 10.620 -14.143 1.00 95.94 217 VAL A CA 1
ATOM 1665 C C . VAL A 1 217 ? 9.317 10.155 -12.956 1.00 95.94 217 VAL A C 1
ATOM 1667 O O . VAL A 1 217 ? 8.623 9.136 -13.021 1.00 95.94 217 VAL A O 1
ATOM 1670 N N . TYR A 1 218 ? 9.361 10.923 -11.868 1.00 95.25 218 TYR A N 1
ATOM 1671 C CA . TYR A 1 218 ? 8.453 10.718 -10.747 1.00 95.25 218 TYR A CA 1
ATOM 1672 C C . TYR A 1 218 ? 7.008 10.903 -11.202 1.00 95.25 218 TYR A C 1
ATOM 1674 O O . TYR A 1 218 ? 6.653 11.911 -11.820 1.00 95.25 218 TYR A O 1
ATOM 1682 N N . SER A 1 219 ? 6.162 9.930 -10.880 1.00 90.44 219 SER A N 1
ATOM 1683 C CA . SER A 1 219 ? 4.733 10.034 -11.155 1.00 90.44 219 SER A CA 1
ATOM 1684 C C . SER A 1 219 ? 4.113 11.006 -10.154 1.00 90.44 219 SER A C 1
ATOM 1686 O O . SER A 1 219 ? 4.056 10.696 -8.970 1.00 90.44 219 SER A O 1
ATOM 1688 N N . ARG A 1 220 ? 3.687 12.190 -10.608 1.00 89.00 220 ARG A N 1
ATOM 1689 C CA . ARG A 1 220 ? 3.063 13.207 -9.736 1.00 89.00 220 ARG A CA 1
ATOM 1690 C C . ARG A 1 220 ? 1.542 13.107 -9.686 1.00 89.00 220 ARG A C 1
ATOM 1692 O O . ARG A 1 220 ? 0.950 13.451 -8.670 1.00 89.00 220 ARG A O 1
ATOM 1699 N N . ASP A 1 221 ? 0.935 12.621 -10.764 1.00 90.69 221 ASP A N 1
ATOM 1700 C CA . ASP A 1 221 ? -0.506 12.412 -10.862 1.00 90.69 221 ASP A CA 1
ATOM 1701 C C . ASP A 1 221 ? -0.811 11.208 -11.779 1.00 90.69 221 ASP A C 1
ATOM 1703 O O . ASP A 1 221 ? -0.579 11.284 -12.991 1.00 90.69 221 ASP A O 1
ATOM 1707 N N . PRO A 1 222 ? -1.232 10.053 -11.229 1.00 95.25 222 PRO A N 1
ATOM 1708 C CA . PRO A 1 222 ? -1.259 9.725 -9.800 1.00 95.25 222 PRO A CA 1
ATOM 1709 C C . PRO A 1 222 ? 0.158 9.556 -9.217 1.00 95.25 222 PRO A C 1
ATOM 1711 O O . PRO A 1 222 ? 1.084 9.153 -9.928 1.00 95.25 222 PRO A O 1
ATOM 1714 N N . ARG A 1 223 ? 0.325 9.821 -7.920 1.00 96.62 223 ARG A N 1
ATOM 1715 C CA . ARG A 1 223 ? 1.542 9.585 -7.129 1.00 96.62 223 ARG A CA 1
ATOM 1716 C C . ARG A 1 223 ? 1.561 8.156 -6.588 1.00 96.62 223 ARG A C 1
ATOM 1718 O O . ARG A 1 223 ? 0.531 7.646 -6.159 1.00 96.62 223 ARG A O 1
ATOM 1725 N N . TYR A 1 224 ? 2.721 7.504 -6.633 1.00 97.94 224 TYR A N 1
ATOM 1726 C CA . TYR A 1 224 ? 2.935 6.170 -6.060 1.00 97.94 224 TYR A CA 1
ATOM 1727 C C . TYR A 1 224 ? 4.056 6.271 -5.039 1.00 97.94 224 TYR A C 1
ATOM 1729 O O . TYR A 1 224 ? 5.176 6.610 -5.408 1.00 97.94 224 TYR A O 1
ATOM 1737 N N . THR A 1 225 ? 3.767 5.973 -3.784 1.00 97.94 225 THR A N 1
ATOM 1738 C CA . THR A 1 225 ? 4.649 6.279 -2.661 1.00 97.94 225 THR A CA 1
ATOM 1739 C C . THR A 1 225 ? 4.915 5.020 -1.846 1.00 97.94 225 THR A C 1
ATOM 1741 O O . THR A 1 225 ? 3.987 4.286 -1.502 1.00 97.94 225 THR A O 1
ATOM 1744 N N . LEU A 1 226 ? 6.184 4.752 -1.538 1.00 97.69 226 LEU A N 1
ATOM 1745 C CA . LEU A 1 226 ? 6.578 3.641 -0.677 1.00 97.69 226 LEU A CA 1
ATOM 1746 C C . LEU A 1 226 ? 6.307 3.983 0.790 1.00 97.69 226 LEU A C 1
ATOM 1748 O O . LEU A 1 226 ? 6.812 4.984 1.297 1.00 97.69 226 LEU A O 1
ATOM 1752 N N . HIS A 1 227 ? 5.537 3.132 1.464 1.00 97.69 227 HIS A N 1
ATOM 1753 C CA . HIS A 1 227 ? 5.228 3.219 2.888 1.00 97.69 227 HIS A CA 1
ATOM 1754 C C . HIS A 1 227 ? 5.836 2.037 3.641 1.00 97.69 227 HIS A C 1
ATOM 1756 O O . HIS A 1 227 ? 5.563 0.881 3.314 1.00 97.69 227 HIS A O 1
ATOM 1762 N N . TRP A 1 228 ? 6.611 2.318 4.685 1.00 97.56 228 TRP A N 1
ATOM 1763 C CA . TRP A 1 228 ? 7.052 1.311 5.648 1.00 97.56 228 TRP A CA 1
ATOM 1764 C C . TRP A 1 228 ? 5.987 1.113 6.728 1.00 97.56 228 TRP A C 1
ATOM 1766 O O . TRP A 1 228 ? 5.704 2.025 7.501 1.00 97.56 228 TRP A O 1
ATOM 1776 N N . LEU A 1 229 ? 5.400 -0.084 6.793 1.00 96.81 229 LEU A N 1
ATOM 1777 C CA . LEU A 1 229 ? 4.453 -0.464 7.854 1.00 96.81 229 LEU A CA 1
ATOM 1778 C C . LEU A 1 229 ? 5.155 -1.183 9.011 1.00 96.81 229 LEU A C 1
ATOM 1780 O O . LEU A 1 229 ? 4.670 -1.206 10.141 1.00 96.81 229 LEU A O 1
ATOM 1784 N N . HIS A 1 230 ? 6.300 -1.792 8.709 1.00 95.62 230 HIS A N 1
ATOM 1785 C CA . HIS A 1 230 ? 7.180 -2.449 9.658 1.00 95.62 230 HIS A CA 1
ATOM 1786 C C . HIS A 1 230 ? 8.605 -2.462 9.104 1.00 95.62 230 HIS A C 1
ATOM 1788 O O . HIS A 1 230 ? 8.800 -2.464 7.893 1.00 95.62 230 HIS A O 1
ATOM 1794 N N . GLY A 1 231 ? 9.608 -2.521 9.972 1.00 93.62 231 GLY A N 1
ATOM 1795 C CA . GLY A 1 231 ? 11.007 -2.639 9.572 1.00 93.62 231 GLY A CA 1
ATOM 1796 C C . GLY A 1 231 ? 11.936 -1.913 10.530 1.00 93.62 231 GLY A C 1
ATOM 1797 O O . GLY A 1 231 ? 11.524 -1.006 11.251 1.00 93.62 231 GLY A O 1
ATOM 1798 N N . THR A 1 232 ? 13.196 -2.324 10.540 1.00 93.88 232 THR A N 1
ATOM 1799 C CA . THR A 1 232 ? 14.247 -1.687 11.342 1.00 93.88 232 THR A CA 1
ATOM 1800 C C . THR A 1 232 ? 14.691 -0.366 10.716 1.00 93.88 232 THR A C 1
ATOM 1802 O O . THR A 1 232 ? 14.550 -0.162 9.510 1.00 93.88 232 THR A O 1
ATOM 1805 N N . GLU A 1 233 ? 15.317 0.515 11.499 1.00 92.62 233 GLU A N 1
ATOM 1806 C CA . GLU A 1 233 ? 15.943 1.725 10.947 1.00 92.62 233 GLU A CA 1
ATOM 1807 C C . GLU A 1 233 ? 16.954 1.405 9.839 1.00 92.62 233 GLU A C 1
ATOM 1809 O O . GLU A 1 233 ? 17.069 2.149 8.871 1.00 92.62 233 GLU A O 1
ATOM 1814 N N . GLN A 1 234 ? 17.690 0.295 9.958 1.00 92.25 234 GLN A N 1
ATOM 1815 C CA . GLN A 1 234 ? 18.660 -0.114 8.947 1.00 92.25 234 GLN A CA 1
ATOM 1816 C C . GLN A 1 234 ? 17.980 -0.459 7.618 1.00 92.25 234 GLN A C 1
ATOM 1818 O O . GLN A 1 234 ? 18.483 -0.072 6.567 1.00 92.25 234 GLN A O 1
ATOM 1823 N N . GLU A 1 235 ? 16.834 -1.141 7.659 1.00 92.00 235 GLU A N 1
ATOM 1824 C CA . GLU A 1 235 ? 16.029 -1.427 6.466 1.00 92.00 235 GLU A CA 1
ATOM 1825 C C . GLU A 1 235 ? 15.499 -0.124 5.845 1.00 92.00 235 GLU A C 1
ATOM 1827 O O . GLU A 1 235 ? 15.616 0.079 4.637 1.00 92.00 235 GLU A O 1
ATOM 1832 N N . GLN A 1 236 ? 15.024 0.811 6.671 1.00 91.75 236 GLN A N 1
ATOM 1833 C CA . GLN A 1 236 ? 14.507 2.110 6.222 1.00 91.75 236 GLN A CA 1
ATOM 1834 C C . GLN A 1 236 ? 15.594 3.069 5.700 1.00 91.75 236 GLN A C 1
ATOM 1836 O O . GLN A 1 236 ? 15.288 4.018 4.984 1.00 91.75 236 GLN A O 1
ATOM 1841 N N . ARG A 1 237 ? 16.878 2.828 6.001 1.00 91.56 237 ARG A N 1
ATOM 1842 C CA . ARG A 1 237 ? 18.002 3.575 5.398 1.00 91.56 237 ARG A CA 1
ATOM 1843 C C . ARG A 1 237 ? 18.267 3.184 3.945 1.00 91.56 237 ARG A C 1
ATOM 1845 O O . ARG A 1 237 ? 18.925 3.939 3.237 1.00 91.56 237 ARG A O 1
ATOM 1852 N N . ILE A 1 238 ? 17.788 2.019 3.503 1.00 91.06 238 ILE A N 1
ATOM 1853 C CA . ILE A 1 238 ? 17.966 1.538 2.123 1.00 91.06 238 ILE A CA 1
ATOM 1854 C C . ILE A 1 238 ? 17.096 2.358 1.172 1.00 91.06 238 ILE A C 1
ATOM 1856 O O . ILE A 1 238 ? 17.552 2.791 0.116 1.00 91.06 238 ILE A O 1
ATOM 1860 N N . VAL A 1 239 ? 15.840 2.566 1.559 1.00 93.31 239 VAL A N 1
ATOM 1861 C CA . VAL A 1 239 ? 14.914 3.474 0.891 1.00 93.31 239 VAL A CA 1
ATOM 1862 C C . VAL A 1 239 ? 14.122 4.199 1.965 1.00 93.31 239 VAL A C 1
ATOM 1864 O O . VAL A 1 239 ? 13.456 3.570 2.789 1.00 93.31 239 VAL A O 1
ATOM 1867 N N . ALA A 1 240 ? 14.214 5.525 1.961 1.00 94.31 240 ALA A N 1
ATOM 1868 C CA . ALA A 1 240 ? 13.491 6.341 2.920 1.00 94.31 240 ALA A CA 1
ATOM 1869 C C . ALA A 1 240 ? 11.979 6.119 2.776 1.00 94.31 240 ALA A C 1
ATOM 1871 O O . ALA A 1 240 ? 11.468 5.844 1.682 1.00 94.31 240 ALA A O 1
ATOM 1872 N N . ASN A 1 241 ? 11.253 6.271 3.880 1.00 94.75 241 ASN A N 1
ATOM 1873 C CA . ASN A 1 241 ? 9.800 6.327 3.821 1.00 94.75 241 ASN A CA 1
ATOM 1874 C C . ASN A 1 241 ? 9.352 7.477 2.903 1.00 94.75 241 ASN A C 1
ATOM 1876 O O . ASN A 1 241 ? 10.075 8.458 2.726 1.00 94.75 241 ASN A O 1
ATOM 1880 N N . HIS A 1 242 ? 8.175 7.348 2.302 1.00 95.81 242 HIS A N 1
ATOM 1881 C CA . HIS A 1 242 ? 7.615 8.314 1.350 1.00 95.81 242 HIS A CA 1
ATOM 1882 C C . HIS A 1 242 ? 8.369 8.466 0.024 1.00 95.81 242 HIS A C 1
ATOM 1884 O O . HIS A 1 242 ? 8.103 9.400 -0.730 1.00 95.81 242 HIS A O 1
ATOM 1890 N N . THR A 1 243 ? 9.313 7.575 -0.289 1.00 96.00 243 THR A N 1
ATOM 1891 C CA . THR A 1 243 ? 9.987 7.598 -1.594 1.00 96.00 243 THR A CA 1
ATOM 1892 C C . THR A 1 243 ? 8.979 7.359 -2.710 1.00 96.00 243 THR A C 1
ATOM 1894 O O . THR A 1 243 ? 8.273 6.349 -2.714 1.00 96.00 243 THR A O 1
ATOM 1897 N N . ASP A 1 244 ? 8.924 8.293 -3.656 1.00 96.88 244 ASP A N 1
ATOM 1898 C CA . ASP A 1 244 ? 8.021 8.209 -4.795 1.00 96.88 244 ASP A CA 1
ATOM 1899 C C . ASP A 1 244 ? 8.594 7.323 -5.896 1.00 96.88 244 ASP A C 1
ATOM 1901 O O . ASP A 1 244 ? 9.795 7.322 -6.169 1.00 96.88 244 ASP A O 1
ATOM 1905 N N . ALA A 1 245 ? 7.710 6.582 -6.554 1.00 97.00 245 ALA A N 1
ATOM 1906 C CA . ALA A 1 245 ? 8.068 5.760 -7.687 1.00 97.00 245 ALA A CA 1
ATOM 1907 C C . ALA A 1 245 ? 8.351 6.625 -8.923 1.00 97.00 245 ALA A C 1
ATOM 1909 O O . ALA A 1 245 ? 7.558 7.501 -9.298 1.00 97.00 245 ALA A O 1
ATOM 1910 N N . ALA A 1 246 ? 9.449 6.315 -9.601 1.00 96.94 246 ALA A N 1
ATOM 1911 C CA . ALA A 1 246 ? 9.754 6.795 -10.935 1.00 96.94 246 ALA A CA 1
ATOM 1912 C C . ALA A 1 246 ? 9.431 5.710 -11.969 1.00 96.94 246 ALA A C 1
ATOM 1914 O O . ALA A 1 246 ? 9.750 4.538 -11.784 1.00 96.94 246 ALA A O 1
ATOM 1915 N N . PHE A 1 247 ? 8.804 6.115 -13.069 1.00 97.44 247 PHE A N 1
ATOM 1916 C CA . PHE A 1 247 ? 8.490 5.246 -14.204 1.00 97.44 247 PHE A CA 1
ATOM 1917 C C . PHE A 1 247 ? 9.047 5.869 -15.477 1.00 97.44 247 PHE A C 1
ATOM 1919 O O . PHE A 1 247 ? 9.286 7.079 -15.518 1.00 97.44 247 PHE A O 1
ATOM 1926 N N . LYS A 1 248 ? 9.193 5.076 -16.540 1.00 97.44 248 LYS A N 1
ATOM 1927 C CA . LYS A 1 248 ? 9.546 5.603 -17.856 1.00 97.44 248 LYS A CA 1
ATOM 1928 C C . LYS A 1 248 ? 8.534 6.652 -18.301 1.00 97.44 248 LYS A C 1
ATOM 1930 O O . LYS A 1 248 ? 7.316 6.440 -18.237 1.00 97.44 248 LYS A O 1
ATOM 1935 N N . ASN A 1 249 ? 9.046 7.777 -18.769 1.00 95.50 249 ASN A N 1
ATOM 1936 C CA . ASN A 1 249 ? 8.234 8.847 -19.299 1.00 95.50 249 ASN A CA 1
ATOM 1937 C C . ASN A 1 249 ? 7.483 8.374 -20.555 1.00 95.50 249 ASN A C 1
ATOM 1939 O O . ASN A 1 249 ? 7.989 7.582 -21.347 1.00 95.50 249 ASN A O 1
ATOM 1943 N N . HIS A 1 250 ? 6.240 8.827 -20.718 1.00 93.31 250 HIS A N 1
ATOM 1944 C CA . HIS A 1 250 ? 5.380 8.486 -21.861 1.00 93.31 250 HIS A CA 1
ATOM 1945 C C . HIS A 1 250 ? 5.186 6.978 -22.149 1.00 93.31 250 HIS A C 1
ATOM 1947 O O . HIS A 1 250 ? 4.786 6.618 -23.260 1.00 93.31 250 HIS A O 1
ATOM 1953 N N . SER A 1 251 ? 5.427 6.083 -21.180 1.00 95.12 251 SER A N 1
ATOM 1954 C CA . SER A 1 251 ? 5.123 4.659 -21.359 1.00 95.12 251 SER A CA 1
ATOM 1955 C C . SER A 1 251 ? 3.623 4.437 -21.563 1.00 95.12 251 SER A C 1
ATOM 1957 O O . SER A 1 251 ? 2.792 5.021 -20.866 1.00 95.12 251 SER A O 1
ATOM 1959 N N . LYS A 1 252 ? 3.281 3.567 -22.520 1.00 96.56 252 LYS A N 1
ATOM 1960 C CA . LYS A 1 252 ? 1.901 3.131 -22.783 1.00 96.56 252 LYS A CA 1
ATOM 1961 C C . LYS A 1 252 ? 1.483 1.945 -21.915 1.00 96.56 252 LYS A C 1
ATOM 1963 O O . LYS A 1 252 ? 0.298 1.626 -21.860 1.00 96.56 252 LYS A O 1
ATOM 1968 N N . ILE A 1 253 ? 2.441 1.288 -21.262 1.00 96.69 253 ILE A N 1
ATOM 1969 C CA . ILE A 1 253 ? 2.170 0.139 -20.403 1.00 96.69 253 ILE A CA 1
ATOM 1970 C C . ILE A 1 253 ? 1.570 0.661 -19.093 1.00 96.69 253 ILE A C 1
ATOM 1972 O O . ILE A 1 253 ? 2.168 1.527 -18.444 1.00 96.69 253 ILE A O 1
ATOM 1976 N N . PRO A 1 254 ? 0.396 0.159 -18.679 1.00 96.00 254 PRO A N 1
ATOM 1977 C CA . PRO A 1 254 ? -0.284 0.675 -17.505 1.00 96.00 254 PRO A CA 1
ATOM 1978 C C . PRO A 1 254 ? 0.531 0.416 -16.231 1.00 96.00 254 PRO A C 1
ATOM 1980 O O . PRO A 1 254 ? 1.156 -0.634 -16.052 1.00 96.00 254 PRO A O 1
ATOM 1983 N N . LYS A 1 255 ? 0.516 1.407 -15.338 1.00 97.06 255 LYS A N 1
ATOM 1984 C CA . LYS A 1 255 ? 1.132 1.375 -14.001 1.00 97.06 255 LYS A CA 1
ATOM 1985 C C . LYS A 1 255 ? 0.345 0.454 -13.049 1.00 97.06 255 LYS A C 1
ATOM 1987 O O . LYS A 1 255 ? -0.780 0.078 -13.382 1.00 97.06 255 LYS A O 1
ATOM 1992 N N . PRO A 1 256 ? 0.893 0.106 -11.868 1.00 97.38 256 PRO A N 1
ATOM 1993 C CA . PRO A 1 256 ? 0.191 -0.687 -10.861 1.00 97.38 256 PRO A CA 1
ATOM 1994 C C . PRO A 1 256 ? -1.264 -0.257 -10.606 1.00 97.38 256 PRO A C 1
ATOM 1996 O O . PRO A 1 256 ? -1.547 0.927 -10.406 1.00 97.38 256 PRO A O 1
ATOM 1999 N N . ALA A 1 257 ? -2.193 -1.217 -10.601 1.00 96.25 257 ALA A N 1
ATOM 2000 C CA . ALA A 1 257 ? -3.611 -0.932 -10.378 1.00 96.25 257 ALA A CA 1
ATOM 2001 C C . ALA A 1 257 ? -3.887 -0.573 -8.910 1.00 96.25 257 ALA A C 1
ATOM 2003 O O . ALA A 1 257 ? -3.427 -1.263 -8.001 1.00 96.25 257 ALA A O 1
ATOM 2004 N N . SER A 1 258 ? -4.706 0.462 -8.680 1.00 94.88 258 SER A N 1
ATOM 2005 C CA . SER A 1 258 ? -5.097 0.906 -7.329 1.00 94.88 258 SER A CA 1
ATOM 2006 C C . SER A 1 258 ? -5.714 -0.220 -6.513 1.00 94.88 258 SER A C 1
ATOM 2008 O O . SER A 1 258 ? -5.289 -0.442 -5.392 1.00 94.88 258 SER A O 1
ATOM 2010 N N . ILE A 1 259 ? -6.642 -0.987 -7.095 1.00 94.31 259 ILE A N 1
ATOM 2011 C CA . ILE A 1 259 ? -7.327 -2.079 -6.389 1.00 94.31 259 ILE A CA 1
ATOM 2012 C C . ILE A 1 259 ? -6.350 -3.101 -5.784 1.00 94.31 259 ILE A C 1
ATOM 2014 O O . ILE A 1 259 ? -6.574 -3.592 -4.678 1.00 94.31 259 ILE A O 1
ATOM 2018 N N . LEU A 1 260 ? -5.267 -3.423 -6.503 1.00 95.44 260 LEU A N 1
ATOM 2019 C CA . LEU A 1 260 ? -4.282 -4.413 -6.072 1.00 95.44 260 LEU A CA 1
ATOM 2020 C C . LEU A 1 260 ? -3.356 -3.820 -5.013 1.00 95.44 260 LEU A C 1
ATOM 2022 O O . LEU A 1 260 ? -2.988 -4.508 -4.063 1.00 95.44 260 LEU A O 1
ATOM 2026 N N . LEU A 1 261 ? -3.009 -2.539 -5.157 1.00 96.81 261 LEU A N 1
ATOM 2027 C CA . LEU A 1 261 ? -2.246 -1.801 -4.157 1.00 96.81 261 LEU A CA 1
ATOM 2028 C C . LEU A 1 261 ? -3.023 -1.674 -2.843 1.00 96.81 261 LEU A C 1
ATOM 2030 O O . LEU A 1 261 ? -2.481 -2.033 -1.802 1.00 96.81 261 LEU A O 1
ATOM 2034 N N . ASP A 1 262 ? -4.295 -1.276 -2.897 1.00 95.44 262 ASP A N 1
ATOM 2035 C CA . ASP A 1 262 ? -5.189 -1.173 -1.738 1.00 95.44 262 ASP A CA 1
ATOM 2036 C C . ASP A 1 262 ? -5.371 -2.548 -1.070 1.00 95.44 262 ASP A C 1
ATOM 2038 O O . ASP A 1 262 ? -5.328 -2.670 0.155 1.00 95.44 262 ASP A O 1
ATOM 2042 N N . TYR A 1 263 ? -5.522 -3.613 -1.869 1.00 93.88 263 TYR A N 1
ATOM 2043 C CA . TYR A 1 263 ? -5.554 -4.992 -1.373 1.00 93.88 263 TYR A CA 1
ATOM 2044 C C . TYR A 1 263 ? -4.269 -5.348 -0.619 1.00 93.88 263 TYR A C 1
ATOM 2046 O O . TYR A 1 263 ? -4.321 -5.780 0.533 1.00 93.88 263 TYR A O 1
ATOM 2054 N N . ASN A 1 264 ? -3.108 -5.132 -1.241 1.00 95.50 264 ASN A N 1
ATOM 2055 C CA . ASN A 1 264 ? -1.815 -5.440 -0.636 1.00 95.50 264 ASN A CA 1
ATOM 2056 C C . ASN A 1 264 ? -1.553 -4.594 0.623 1.00 95.50 264 ASN A C 1
ATOM 2058 O O . ASN A 1 264 ? -0.980 -5.102 1.585 1.00 95.50 264 ASN A O 1
ATOM 2062 N N . TYR A 1 265 ? -2.020 -3.342 0.650 1.00 97.31 265 TYR A N 1
ATOM 2063 C CA . TYR A 1 265 ? -1.952 -2.471 1.823 1.00 97.31 265 TYR A CA 1
ATOM 2064 C C . TYR A 1 265 ? -2.761 -3.050 2.989 1.00 97.31 265 TYR A C 1
ATOM 2066 O O . TYR A 1 265 ? -2.239 -3.180 4.095 1.00 97.31 265 TYR A O 1
ATOM 2074 N N . GLY A 1 266 ? -4.009 -3.462 2.740 1.00 94.75 266 GLY A N 1
ATOM 2075 C CA . GLY A 1 266 ? -4.860 -4.077 3.761 1.00 94.75 266 GLY A CA 1
ATOM 2076 C C . GLY A 1 266 ? -4.290 -5.398 4.289 1.00 94.75 266 GLY A C 1
ATOM 2077 O O . GLY A 1 266 ? -4.258 -5.618 5.500 1.00 94.75 266 GLY A O 1
ATOM 2078 N N . VAL A 1 267 ? -3.752 -6.245 3.403 1.00 92.38 267 VAL A N 1
ATOM 2079 C CA . VAL A 1 267 ? -3.062 -7.492 3.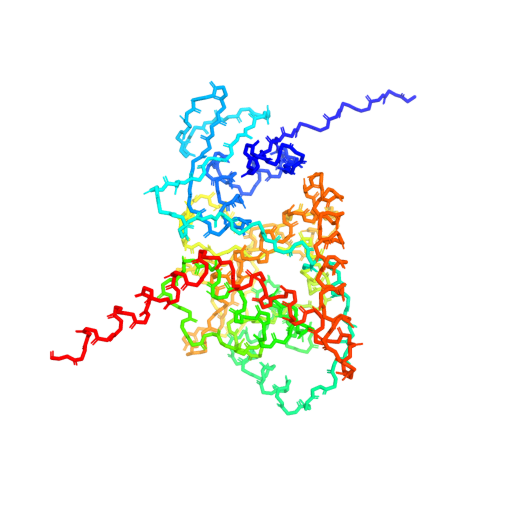785 1.00 92.38 267 VAL A CA 1
ATOM 2080 C C . VAL A 1 267 ? -1.866 -7.205 4.696 1.00 92.38 267 VAL A C 1
ATOM 2082 O O . VAL A 1 267 ? -1.690 -7.870 5.718 1.00 92.38 267 VAL A O 1
ATOM 2085 N N . ALA A 1 268 ? -1.044 -6.218 4.340 1.00 94.44 268 ALA A N 1
ATOM 2086 C CA . ALA A 1 268 ? 0.127 -5.840 5.120 1.00 94.44 268 ALA A CA 1
ATOM 2087 C C . ALA A 1 268 ? -0.253 -5.269 6.496 1.00 94.44 268 ALA A C 1
ATOM 2089 O O . ALA A 1 268 ? 0.345 -5.653 7.502 1.00 94.44 268 ALA A O 1
ATOM 2090 N N . ALA A 1 269 ? -1.282 -4.418 6.555 1.00 95.31 269 ALA A N 1
ATOM 2091 C CA . ALA A 1 269 ? -1.803 -3.866 7.803 1.00 95.31 269 ALA A CA 1
ATOM 2092 C C . ALA A 1 269 ? -2.312 -4.971 8.745 1.00 95.31 269 ALA A C 1
ATOM 2094 O O . ALA A 1 269 ? -1.937 -5.003 9.916 1.00 95.31 269 ALA A O 1
ATOM 2095 N N . LEU A 1 270 ? -3.085 -5.937 8.235 1.00 92.00 270 LEU A N 1
ATOM 2096 C CA . LEU A 1 270 ? -3.538 -7.092 9.021 1.00 92.00 270 LEU A CA 1
ATOM 2097 C C . LEU A 1 270 ? -2.382 -7.972 9.509 1.00 92.00 270 LEU A C 1
ATOM 2099 O O . LEU A 1 270 ? -2.452 -8.519 10.609 1.00 92.00 270 LEU A O 1
ATOM 2103 N N . LYS A 1 271 ? -1.324 -8.124 8.704 1.00 90.88 271 LYS A N 1
ATOM 2104 C CA . LYS A 1 271 ? -0.141 -8.906 9.084 1.00 90.88 271 LYS A CA 1
ATOM 2105 C C . LYS A 1 271 ? 0.595 -8.295 10.270 1.00 90.88 271 LYS A C 1
ATOM 2107 O O . LYS A 1 271 ? 0.971 -9.021 11.183 1.00 90.88 271 LYS A O 1
ATOM 2112 N N . TRP A 1 272 ? 0.819 -6.985 10.247 1.00 93.56 272 TRP A N 1
ATOM 2113 C CA . TRP A 1 272 ? 1.674 -6.333 11.241 1.00 93.56 272 TRP A CA 1
ATOM 2114 C C . TRP A 1 272 ? 0.920 -5.768 12.437 1.00 93.56 272 TRP A C 1
ATOM 2116 O O . TRP A 1 272 ? 1.480 -5.716 13.532 1.00 93.56 272 TRP A O 1
ATOM 2126 N N . TRP A 1 273 ? -0.333 -5.361 12.249 1.00 95.25 273 TRP A N 1
ATOM 2127 C CA . TRP A 1 273 ? -1.123 -4.683 13.279 1.00 95.25 273 TRP A CA 1
ATOM 2128 C C . TRP A 1 273 ? -2.379 -5.458 13.668 1.00 95.25 273 TRP A C 1
ATOM 2130 O O . TRP A 1 273 ? -2.993 -5.129 14.678 1.00 95.25 273 TRP A O 1
ATOM 2140 N N . GLY A 1 274 ? -2.762 -6.485 12.905 1.00 92.69 274 GLY A N 1
ATOM 2141 C CA . GLY A 1 274 ? -3.953 -7.279 13.184 1.00 92.69 274 GLY A CA 1
ATOM 2142 C C . GLY A 1 274 ? -3.868 -8.017 14.518 1.00 92.69 274 GLY A C 1
ATOM 2143 O O . GLY A 1 274 ? -2.885 -8.695 14.833 1.00 92.69 274 GLY A O 1
ATOM 2144 N N . ARG A 1 275 ? -4.935 -7.895 15.301 1.00 92.12 275 ARG A N 1
ATOM 2145 C CA . ARG A 1 275 ? -5.190 -8.620 16.544 1.00 92.12 275 ARG A CA 1
ATOM 2146 C C . ARG A 1 275 ? -6.451 -9.460 16.376 1.00 92.12 275 ARG A C 1
ATOM 2148 O O . ARG A 1 275 ? -7.325 -9.133 15.580 1.00 92.12 275 ARG A O 1
ATOM 2155 N N . GLY A 1 276 ? -6.506 -10.590 17.081 1.00 84.56 276 GLY A N 1
ATOM 2156 C CA . GLY A 1 276 ? -7.614 -11.545 16.965 1.00 84.56 276 GLY A CA 1
ATOM 2157 C C . GLY A 1 276 ? -7.662 -12.329 15.648 1.00 84.56 276 GLY A C 1
ATOM 2158 O O . GLY A 1 276 ? -8.664 -12.988 15.376 1.00 84.56 276 GLY A O 1
ATOM 2159 N N . ASN A 1 277 ? -6.579 -12.323 14.860 1.00 73.44 277 ASN A N 1
ATOM 2160 C CA . ASN A 1 277 ? -6.460 -13.125 13.635 1.00 73.44 277 ASN A CA 1
ATOM 2161 C C . ASN A 1 277 ? -6.669 -14.627 13.900 1.00 73.44 277 ASN A C 1
ATOM 2163 O O . ASN A 1 277 ? -7.222 -15.326 13.054 1.00 73.44 277 ASN A O 1
ATOM 2167 N N . ASP A 1 278 ? -6.317 -15.120 15.090 1.00 72.44 278 ASP A N 1
ATOM 2168 C CA . ASP A 1 278 ? -6.536 -16.518 15.481 1.00 72.44 278 ASP A CA 1
ATOM 2169 C C . ASP A 1 278 ? -8.019 -16.907 15.460 1.00 72.44 278 ASP A C 1
ATOM 2171 O O . ASP A 1 278 ? -8.361 -18.034 15.108 1.00 72.44 278 ASP A O 1
ATOM 2175 N N . ALA A 1 279 ? -8.918 -15.981 15.811 1.00 68.81 279 ALA A N 1
ATOM 2176 C CA . ALA A 1 279 ? -10.356 -16.226 15.757 1.00 68.81 279 ALA A CA 1
ATOM 2177 C C . ALA A 1 279 ? -10.844 -16.343 14.305 1.00 68.81 279 ALA A C 1
ATOM 2179 O O . ALA A 1 279 ? -11.663 -17.210 14.000 1.00 68.81 279 ALA A O 1
ATOM 2180 N N . LEU A 1 280 ? -10.292 -15.532 13.394 1.00 67.38 280 LEU A N 1
ATOM 2181 C CA . LEU A 1 280 ? -10.571 -15.641 11.960 1.00 67.38 280 LEU A CA 1
ATOM 2182 C C . LEU A 1 280 ? -10.040 -16.951 11.379 1.00 67.38 280 LEU A C 1
ATOM 2184 O O . LEU A 1 280 ? -10.754 -17.619 10.633 1.00 67.38 280 LEU A O 1
ATOM 2188 N N . LEU A 1 281 ? -8.817 -17.347 11.744 1.00 67.94 281 LEU A N 1
ATOM 2189 C CA . LEU A 1 281 ? -8.224 -18.609 11.303 1.00 67.94 281 LEU A CA 1
ATOM 2190 C C . LEU A 1 281 ? -9.039 -19.808 11.798 1.00 67.94 281 LEU A C 1
ATOM 2192 O O . LEU A 1 281 ? -9.369 -20.679 10.997 1.00 67.94 281 LEU A O 1
ATOM 2196 N N . LYS A 1 282 ? -9.457 -19.813 13.068 1.00 69.00 282 LYS A N 1
ATOM 2197 C CA . LYS A 1 282 ? -10.327 -20.862 13.628 1.00 69.00 282 LYS A CA 1
ATOM 2198 C C . LYS A 1 282 ? -11.693 -20.913 12.947 1.00 69.00 282 LYS A C 1
ATOM 2200 O O . LYS A 1 282 ? -12.161 -21.996 12.605 1.00 69.00 282 LYS A O 1
ATOM 2205 N N . ASN A 1 283 ? -12.325 -19.763 12.699 1.00 64.25 283 ASN A N 1
ATOM 2206 C CA . ASN A 1 283 ? -13.582 -19.715 11.947 1.00 64.25 283 ASN A CA 1
ATOM 2207 C C . ASN A 1 283 ? -13.398 -20.235 10.517 1.00 64.25 283 ASN A C 1
ATOM 2209 O O . ASN A 1 283 ? -14.252 -20.965 10.019 1.00 64.25 283 ASN A O 1
ATOM 2213 N N . ARG A 1 284 ? -12.265 -19.933 9.873 1.00 65.31 284 ARG A N 1
ATOM 2214 C CA . ARG A 1 284 ? -11.925 -20.472 8.552 1.00 65.31 284 ARG A CA 1
ATOM 2215 C C . ARG A 1 284 ? -11.772 -21.985 8.585 1.00 65.31 284 ARG A C 1
ATOM 2217 O O . ARG A 1 284 ? -12.303 -22.659 7.712 1.00 65.31 284 ARG A O 1
ATOM 2224 N N . GLU A 1 285 ? -11.032 -22.521 9.549 1.00 68.38 285 GLU A N 1
ATOM 2225 C CA . GLU A 1 285 ? -10.855 -23.967 9.712 1.00 68.38 285 GLU A CA 1
ATOM 2226 C C . GLU A 1 285 ? -12.190 -24.665 9.944 1.00 68.38 285 GLU A C 1
ATOM 2228 O O . GLU A 1 285 ? -12.448 -25.691 9.321 1.00 68.38 285 GLU A O 1
ATOM 2233 N N . ARG A 1 286 ? -13.074 -24.064 10.749 1.00 68.88 286 ARG A N 1
ATOM 2234 C CA . ARG A 1 286 ? -14.431 -24.571 10.956 1.00 68.88 286 ARG A CA 1
ATOM 2235 C C . ARG A 1 286 ? -15.229 -24.605 9.654 1.00 68.88 286 ARG A C 1
ATOM 2237 O O . ARG A 1 286 ? -15.751 -25.654 9.302 1.00 68.88 286 ARG A O 1
ATOM 2244 N N . LEU A 1 287 ? -15.260 -23.499 8.908 1.00 63.12 287 LEU A N 1
ATOM 2245 C CA . LEU A 1 287 ? -15.970 -23.414 7.625 1.00 63.12 287 LEU A CA 1
ATOM 2246 C C . LEU A 1 287 ? -15.386 -24.370 6.574 1.00 63.12 287 LEU A C 1
ATOM 2248 O O . LEU A 1 287 ? -16.135 -24.983 5.818 1.00 63.12 287 LEU A O 1
ATOM 2252 N N . ARG A 1 288 ? -14.056 -24.534 6.538 1.00 65.75 288 ARG A N 1
ATOM 2253 C CA . ARG A 1 288 ? -13.389 -25.530 5.685 1.00 65.75 288 ARG A CA 1
ATOM 2254 C C . ARG A 1 288 ? -13.801 -26.946 6.071 1.00 65.75 288 ARG A C 1
ATOM 2256 O O . ARG A 1 288 ? -14.165 -27.706 5.190 1.00 65.75 288 ARG A O 1
ATOM 2263 N N . ALA A 1 289 ? -13.800 -27.283 7.359 1.00 67.94 289 ALA A N 1
ATOM 2264 C CA . ALA A 1 289 ? -14.186 -28.609 7.835 1.00 67.94 289 ALA A CA 1
ATOM 2265 C C . ALA A 1 289 ? -15.671 -28.919 7.580 1.00 67.94 289 ALA A C 1
ATOM 2267 O O . ALA A 1 289 ? -16.003 -30.024 7.149 1.00 67.94 289 ALA A O 1
ATOM 2268 N N . GLU A 1 290 ? -16.563 -27.948 7.801 1.00 66.38 290 GLU A N 1
ATOM 2269 C CA . GLU A 1 290 ? -17.991 -28.049 7.469 1.00 66.38 290 GLU A CA 1
ATOM 2270 C C . GLU A 1 290 ? -18.180 -28.317 5.968 1.00 66.38 290 GLU A C 1
ATOM 2272 O O . GLU A 1 290 ? -18.957 -29.186 5.576 1.00 66.38 290 GLU A O 1
ATOM 2277 N N . HIS A 1 291 ? -17.412 -27.631 5.124 1.00 59.88 291 HIS A N 1
ATOM 2278 C CA . HIS A 1 291 ? -17.462 -27.797 3.679 1.00 59.88 291 HIS A CA 1
ATOM 2279 C C . HIS A 1 291 ? -16.834 -29.108 3.186 1.00 59.88 291 HIS A C 1
ATOM 2281 O O . HIS A 1 291 ? -17.438 -29.806 2.378 1.00 59.88 291 HIS A O 1
ATOM 2287 N N . ASP A 1 292 ? -15.665 -29.497 3.693 1.00 63.94 292 ASP A N 1
ATOM 2288 C CA . ASP A 1 292 ? -15.038 -30.776 3.355 1.00 63.94 292 ASP A CA 1
ATOM 2289 C C . ASP A 1 292 ? -15.948 -31.943 3.757 1.00 63.94 292 ASP A C 1
ATOM 2291 O O . ASP A 1 292 ? -16.054 -32.921 3.022 1.00 63.94 292 ASP A O 1
ATOM 2295 N N . SER A 1 293 ? -16.697 -31.808 4.856 1.00 63.03 293 SER A N 1
ATOM 2296 C CA . SER A 1 293 ? -17.727 -32.776 5.255 1.00 63.03 293 SER A CA 1
ATOM 2297 C C . SER A 1 293 ? -18.892 -32.847 4.258 1.00 63.03 293 SER A C 1
ATOM 2299 O O . SER A 1 293 ? -19.422 -33.931 4.021 1.00 63.03 293 SER A O 1
ATOM 2301 N N . LEU A 1 294 ? -19.267 -31.722 3.637 1.00 57.78 294 LEU A N 1
ATOM 2302 C CA . LEU A 1 294 ? -20.298 -31.664 2.594 1.00 57.78 294 LEU A CA 1
ATOM 2303 C C . LEU A 1 294 ? -19.817 -32.250 1.257 1.00 57.78 294 LEU A C 1
ATOM 2305 O O . LEU A 1 294 ? -20.593 -32.937 0.603 1.00 57.78 294 LEU A O 1
ATOM 2309 N N . ILE A 1 295 ? -18.552 -32.049 0.859 1.00 55.22 295 ILE A N 1
ATOM 2310 C CA . ILE A 1 295 ? -18.020 -32.646 -0.383 1.00 55.22 295 ILE A CA 1
ATOM 2311 C C . ILE A 1 295 ? -17.641 -34.119 -0.178 1.00 55.22 295 ILE A C 1
ATOM 2313 O O . ILE A 1 295 ? -17.702 -34.908 -1.113 1.00 55.22 295 ILE A O 1
ATOM 2317 N N . VAL A 1 296 ? -17.215 -34.564 1.010 1.00 54.12 296 VAL A N 1
ATOM 2318 C CA . VAL A 1 296 ? -16.959 -36.003 1.256 1.00 54.12 296 VAL A CA 1
ATOM 2319 C C . VAL A 1 296 ? -18.238 -36.835 1.068 1.00 54.12 296 VAL A C 1
ATOM 2321 O O . VAL A 1 296 ? -18.144 -38.009 0.718 1.00 54.12 296 VAL A O 1
ATOM 2324 N N . ALA A 1 297 ? -19.420 -36.224 1.197 1.00 53.75 297 ALA A N 1
ATOM 2325 C CA . ALA A 1 297 ? -20.697 -36.849 0.860 1.00 53.75 297 ALA A CA 1
ATOM 2326 C C . ALA A 1 297 ? -20.982 -36.948 -0.659 1.00 53.75 297 ALA A C 1
ATOM 2328 O O . ALA A 1 297 ? -21.904 -37.665 -1.041 1.00 53.75 297 ALA A O 1
ATOM 2329 N N . ASP A 1 298 ? -20.193 -36.288 -1.515 1.00 45.34 298 ASP A N 1
ATOM 2330 C CA . ASP A 1 298 ? -20.409 -36.167 -2.964 1.00 45.34 298 ASP A CA 1
ATOM 2331 C C . ASP A 1 298 ? -19.105 -36.477 -3.745 1.00 45.34 298 ASP A C 1
ATOM 2333 O O . ASP A 1 298 ? -18.451 -35.602 -4.296 1.00 45.34 298 ASP A O 1
ATOM 2337 N N . VAL A 1 299 ? -18.710 -37.758 -3.697 1.00 48.34 299 VAL A N 1
ATOM 2338 C CA . VAL A 1 299 ? -17.764 -38.525 -4.554 1.00 48.34 299 VAL A CA 1
ATOM 2339 C C . VAL A 1 299 ? -16.314 -38.025 -4.784 1.00 48.34 299 VAL A C 1
ATOM 2341 O O . VAL A 1 299 ? -15.983 -36.853 -4.925 1.00 48.34 299 VAL A O 1
ATOM 2344 N N . ASP A 1 300 ? -15.440 -39.037 -4.837 1.00 54.00 300 ASP A N 1
ATOM 2345 C CA . ASP A 1 300 ? -14.002 -39.082 -5.101 1.00 54.00 300 ASP A CA 1
ATOM 2346 C C . ASP A 1 300 ? -13.441 -38.239 -6.265 1.00 54.00 300 ASP A C 1
ATOM 2348 O O . ASP A 1 300 ? -13.978 -38.213 -7.372 1.00 54.00 300 ASP A O 1
ATOM 2352 N N . SER A 1 301 ? -12.205 -37.773 -6.011 1.00 47.22 301 SER A N 1
ATOM 2353 C CA . SER A 1 301 ? -11.116 -37.403 -6.939 1.00 47.22 301 SER A CA 1
ATOM 2354 C C . SER A 1 301 ? -10.819 -35.903 -7.124 1.00 47.22 301 SER A C 1
ATOM 2356 O O . SER A 1 301 ? -11.681 -35.110 -7.475 1.00 47.22 301 SER A O 1
ATOM 2358 N N . ALA A 1 302 ? -9.524 -35.575 -6.959 1.00 49.03 302 ALA A N 1
ATOM 2359 C CA . ALA A 1 302 ? -8.824 -34.295 -7.185 1.00 49.03 302 ALA A CA 1
ATOM 2360 C C . ALA A 1 302 ? -8.800 -33.260 -6.034 1.00 49.03 302 ALA A C 1
ATOM 2362 O O . ALA A 1 302 ? -9.063 -32.073 -6.217 1.00 49.03 302 ALA A O 1
ATOM 2363 N N . ARG A 1 303 ? -8.387 -33.675 -4.828 1.00 59.22 303 ARG A N 1
ATOM 2364 C CA . ARG A 1 303 ? -8.354 -32.807 -3.635 1.00 59.22 303 ARG A CA 1
ATOM 2365 C C . ARG A 1 303 ? -6.949 -32.405 -3.190 1.00 59.22 303 ARG A C 1
ATOM 2367 O O . ARG A 1 303 ? -6.299 -33.157 -2.477 1.00 59.22 303 ARG A O 1
ATOM 2374 N N . GLN A 1 304 ? -6.543 -31.182 -3.551 1.00 46.22 304 GLN A N 1
ATOM 2375 C CA . GLN A 1 304 ? -5.988 -30.210 -2.588 1.00 46.22 304 GLN A CA 1
ATOM 2376 C C . GLN A 1 304 ? -5.930 -28.786 -3.171 1.00 46.22 304 GLN A C 1
ATOM 2378 O O . GLN A 1 304 ? -6.309 -27.849 -2.475 1.00 46.22 304 GLN A O 1
ATOM 2383 N N . SER A 1 305 ? -5.585 -28.607 -4.458 1.00 47.69 305 SER A N 1
ATOM 2384 C CA . SER A 1 305 ? -5.648 -27.273 -5.097 1.00 47.69 305 SER A CA 1
ATOM 2385 C C . SER A 1 305 ? -7.088 -26.817 -5.355 1.00 47.69 305 SER A C 1
ATOM 2387 O O . SER A 1 305 ? -7.397 -25.640 -5.204 1.00 47.69 305 SER A O 1
ATOM 2389 N N . GLN A 1 306 ? -7.999 -27.759 -5.632 1.00 47.03 306 GLN A N 1
ATOM 2390 C CA . GLN A 1 306 ? -9.426 -27.469 -5.780 1.00 47.03 306 GLN A CA 1
ATOM 2391 C C . GLN A 1 306 ? -10.084 -27.023 -4.474 1.00 47.03 306 GLN A C 1
ATOM 2393 O O . GLN A 1 306 ? -11.062 -26.295 -4.531 1.00 47.03 306 GLN A O 1
ATOM 2398 N N . ALA A 1 307 ? -9.569 -27.416 -3.303 1.00 45.22 307 ALA A N 1
ATOM 2399 C CA . ALA A 1 307 ? -10.147 -27.009 -2.022 1.00 45.22 307 ALA A CA 1
ATOM 2400 C C . ALA A 1 307 ? -9.859 -25.530 -1.723 1.00 45.22 307 ALA A C 1
ATOM 2402 O O . ALA A 1 307 ? -10.749 -24.801 -1.292 1.00 45.22 307 ALA A O 1
ATOM 2403 N N . GLU A 1 308 ? -8.645 -25.052 -2.009 1.00 45.78 308 GLU A N 1
ATOM 2404 C CA . GLU A 1 308 ? -8.315 -23.627 -1.885 1.00 45.78 308 GLU A CA 1
ATOM 2405 C C . GLU A 1 308 ? -9.013 -22.791 -2.963 1.00 45.78 308 GLU A C 1
ATOM 2407 O O . GLU A 1 308 ? -9.544 -21.724 -2.656 1.00 45.78 308 GLU A O 1
ATOM 2412 N N . GLU A 1 309 ? -9.111 -23.312 -4.189 1.00 47.75 309 GLU A N 1
ATOM 2413 C CA . GLU A 1 309 ? -9.895 -22.701 -5.263 1.00 47.75 309 GLU A CA 1
ATOM 2414 C C . GLU A 1 309 ? -11.396 -22.646 -4.924 1.00 47.75 309 GLU A C 1
ATOM 2416 O O . GLU A 1 309 ? -12.033 -21.620 -5.154 1.00 47.75 309 GLU A O 1
ATOM 2421 N N . LEU A 1 310 ? -11.978 -23.692 -4.322 1.00 43.66 310 LEU A N 1
ATOM 2422 C CA . LEU A 1 310 ? -13.386 -23.695 -3.911 1.00 43.66 310 LEU A CA 1
ATOM 2423 C C . LEU A 1 310 ? -13.651 -22.777 -2.724 1.00 43.66 310 LEU A C 1
ATOM 2425 O O . LEU A 1 310 ? -14.680 -22.109 -2.712 1.00 43.66 310 LEU A O 1
ATOM 2429 N N . VAL A 1 311 ? -12.746 -22.707 -1.746 1.00 48.16 311 VAL A N 1
ATOM 2430 C CA . VAL A 1 311 ? -12.858 -21.751 -0.634 1.00 48.16 311 VAL A CA 1
ATOM 2431 C C . VAL A 1 311 ? -12.808 -20.326 -1.183 1.00 48.16 311 VAL A C 1
ATOM 2433 O O . VAL A 1 311 ? -13.688 -19.528 -0.873 1.00 48.16 311 VAL A O 1
ATOM 2436 N N . LEU A 1 312 ? -11.876 -20.023 -2.091 1.00 48.41 312 LEU A N 1
ATOM 2437 C CA . LEU A 1 312 ? -11.826 -18.729 -2.778 1.00 48.41 312 LEU A CA 1
ATOM 2438 C C . LEU A 1 312 ? -13.074 -18.469 -3.638 1.00 48.41 312 LEU A C 1
ATOM 2440 O O . LEU A 1 312 ? -13.535 -17.328 -3.691 1.00 48.41 312 LEU A O 1
ATOM 2444 N N . ARG A 1 313 ? -13.660 -19.495 -4.274 1.00 43.03 313 ARG A N 1
ATOM 2445 C CA . ARG A 1 313 ? -14.920 -19.388 -5.035 1.00 43.03 313 ARG A CA 1
ATOM 2446 C C . ARG A 1 313 ? -16.135 -19.176 -4.141 1.00 43.03 313 ARG A C 1
ATOM 2448 O O . ARG A 1 313 ? -17.000 -18.399 -4.521 1.00 43.03 313 ARG A O 1
ATOM 2455 N N . LEU A 1 314 ? -16.209 -19.816 -2.976 1.00 42.75 314 LEU A N 1
ATOM 2456 C CA . LEU A 1 314 ? -17.272 -19.616 -1.987 1.00 42.75 314 LEU A CA 1
ATOM 2457 C C . LEU A 1 314 ? -17.200 -18.212 -1.388 1.00 42.75 314 LEU A C 1
ATOM 2459 O O . LEU A 1 314 ? -18.223 -17.544 -1.267 1.00 42.75 314 LEU A O 1
ATOM 2463 N N . TRP A 1 315 ? -15.989 -17.727 -1.121 1.00 50.09 315 TRP A N 1
ATOM 2464 C CA . TRP A 1 315 ? -15.753 -16.368 -0.641 1.00 50.09 315 TRP A CA 1
ATOM 2465 C C . TRP A 1 315 ? -15.948 -15.324 -1.755 1.00 50.09 315 TRP A C 1
ATOM 2467 O O . TRP A 1 315 ? -16.384 -14.215 -1.483 1.00 50.09 315 TRP A O 1
ATOM 2477 N N . ALA A 1 316 ? -15.729 -15.683 -3.026 1.00 45.66 316 ALA A N 1
ATOM 2478 C CA . ALA A 1 316 ? -16.133 -14.883 -4.191 1.00 45.66 316 ALA A CA 1
ATOM 2479 C C . ALA A 1 316 ? -17.617 -15.037 -4.580 1.00 45.66 316 ALA A C 1
ATOM 2481 O O . ALA A 1 316 ? -18.054 -14.427 -5.558 1.00 45.66 316 ALA A O 1
ATOM 2482 N N . ASN A 1 317 ? -18.381 -15.868 -3.865 1.00 48.56 317 ASN A N 1
ATOM 2483 C CA . ASN A 1 317 ? -19.816 -16.097 -4.060 1.00 48.56 317 ASN A CA 1
ATOM 2484 C C . ASN A 1 317 ? -20.618 -15.776 -2.796 1.00 48.56 317 ASN A C 1
ATOM 2486 O O . ASN A 1 317 ? -21.705 -16.331 -2.583 1.00 48.56 317 ASN A O 1
ATOM 2490 N N . THR A 1 318 ? -20.147 -14.827 -1.982 1.00 56.50 318 THR A N 1
ATOM 2491 C CA . THR A 1 318 ? -21.041 -14.213 -0.999 1.00 56.50 318 THR A CA 1
ATOM 2492 C C . THR A 1 318 ? -22.309 -13.730 -1.718 1.00 56.50 318 THR A C 1
ATOM 2494 O O . THR A 1 318 ? -22.252 -13.363 -2.902 1.00 56.50 318 THR A O 1
ATOM 2497 N N . PRO A 1 319 ? -23.486 -13.777 -1.068 1.00 56.66 319 PRO A N 1
ATOM 2498 C CA . PRO A 1 319 ? -24.704 -13.193 -1.627 1.00 56.66 319 PRO A CA 1
ATOM 2499 C C . PRO A 1 319 ? -24.444 -11.781 -2.166 1.00 56.66 319 PRO A C 1
ATOM 2501 O O . PRO A 1 319 ? -24.829 -11.475 -3.289 1.00 56.66 319 PRO A O 1
ATOM 2504 N N . ALA A 1 320 ? -23.641 -10.996 -1.443 1.00 56.09 320 ALA A N 1
ATOM 2505 C CA . ALA A 1 320 ? -23.189 -9.684 -1.869 1.00 56.09 320 ALA A CA 1
ATOM 2506 C C . ALA A 1 320 ? -22.400 -9.668 -3.186 1.00 56.09 320 ALA A C 1
ATOM 2508 O O . ALA A 1 320 ? -22.749 -8.924 -4.105 1.00 56.09 320 ALA A O 1
ATOM 2509 N N . ALA A 1 321 ? -21.373 -10.511 -3.329 1.00 57.38 321 ALA A N 1
ATOM 2510 C CA . ALA A 1 321 ? -20.611 -10.618 -4.573 1.00 57.38 321 ALA A CA 1
ATOM 2511 C C . ALA A 1 321 ? -21.484 -11.077 -5.757 1.00 57.38 321 ALA A C 1
ATOM 2513 O O . ALA A 1 321 ? -21.334 -10.567 -6.870 1.00 57.38 321 ALA A O 1
ATOM 2514 N N . ARG A 1 322 ? -22.440 -11.990 -5.524 1.00 64.31 322 ARG A N 1
ATOM 2515 C CA . ARG A 1 322 ? -23.401 -12.441 -6.547 1.00 64.31 322 ARG A CA 1
ATOM 2516 C C . ARG A 1 322 ? -24.327 -11.313 -6.994 1.00 64.31 322 ARG A C 1
ATOM 2518 O O . ARG A 1 322 ? -24.384 -11.033 -8.190 1.00 64.31 322 ARG A O 1
ATOM 2525 N N . THR A 1 323 ? -24.942 -10.598 -6.054 1.00 65.56 323 THR A N 1
ATOM 2526 C CA . THR A 1 323 ? -25.802 -9.445 -6.355 1.00 65.56 323 THR A CA 1
ATOM 2527 C C . THR A 1 323 ? -25.042 -8.358 -7.121 1.00 65.56 323 THR A C 1
ATOM 2529 O O . THR A 1 323 ? -25.569 -7.791 -8.079 1.00 65.56 323 THR A O 1
ATOM 2532 N N . ARG A 1 324 ? -23.772 -8.091 -6.773 1.00 64.38 324 ARG A N 1
ATOM 2533 C CA . ARG A 1 324 ? -22.923 -7.135 -7.509 1.00 64.38 324 ARG A CA 1
ATOM 2534 C C . ARG A 1 324 ? -22.697 -7.555 -8.964 1.00 64.38 324 ARG A C 1
ATOM 2536 O O . ARG A 1 324 ? -22.869 -6.732 -9.865 1.00 64.38 324 ARG A O 1
ATOM 2543 N N . ARG A 1 325 ? -22.383 -8.833 -9.214 1.00 66.62 325 ARG A N 1
ATOM 2544 C CA . ARG A 1 325 ? -22.224 -9.375 -10.578 1.00 66.62 325 ARG A CA 1
ATOM 2545 C C . ARG A 1 325 ? -23.517 -9.287 -11.387 1.00 66.62 325 ARG A C 1
ATOM 2547 O O . ARG A 1 325 ? -23.478 -8.958 -12.571 1.00 66.62 325 ARG A O 1
ATOM 2554 N N . GLU A 1 326 ? -24.656 -9.566 -10.764 1.00 72.38 326 GLU A N 1
ATOM 2555 C CA . GLU A 1 326 ? -25.969 -9.472 -11.408 1.00 72.38 326 GLU A CA 1
ATOM 2556 C C . GLU A 1 326 ? -26.319 -8.023 -11.772 1.00 72.38 326 GLU A C 1
ATOM 2558 O O . GLU A 1 326 ? -26.722 -7.762 -12.908 1.00 72.38 326 GLU A O 1
ATOM 2563 N N . LYS A 1 327 ? -26.063 -7.060 -10.874 1.00 69.56 327 LYS A N 1
ATOM 2564 C CA . LYS A 1 327 ? -26.240 -5.623 -11.151 1.00 69.56 327 LYS A CA 1
ATOM 2565 C C . LYS A 1 327 ? -25.337 -5.131 -12.287 1.00 69.56 327 LYS A C 1
ATOM 2567 O O . LYS A 1 327 ? -25.814 -4.414 -13.169 1.00 69.56 327 LYS A O 1
ATOM 2572 N N . GLN A 1 328 ? -24.063 -5.532 -12.319 1.00 65.06 328 GLN A N 1
ATOM 2573 C CA . GLN A 1 328 ? -23.139 -5.173 -13.409 1.00 65.06 328 GLN A CA 1
ATOM 2574 C C . GLN A 1 328 ? -23.563 -5.781 -14.756 1.00 65.06 328 GLN A C 1
ATOM 2576 O O . GLN A 1 328 ? -23.532 -5.108 -15.785 1.00 65.06 328 GLN A O 1
ATOM 2581 N N . ARG A 1 329 ? -24.041 -7.032 -14.759 1.00 68.12 329 ARG A N 1
ATOM 2582 C CA . ARG A 1 329 ? -24.591 -7.673 -15.965 1.00 68.12 329 ARG A CA 1
ATOM 2583 C C . ARG A 1 329 ? -25.869 -6.992 -16.462 1.00 68.12 329 ARG A C 1
ATOM 2585 O O . ARG A 1 329 ? -26.034 -6.832 -17.669 1.00 68.12 329 ARG A O 1
ATOM 2592 N N . GLY A 1 330 ? -26.749 -6.572 -15.554 1.00 68.75 330 GLY A N 1
ATOM 2593 C CA . GLY A 1 330 ? -27.995 -5.881 -15.897 1.00 68.75 330 GLY A CA 1
ATOM 2594 C C . GLY A 1 330 ? -27.786 -4.468 -16.451 1.00 68.75 330 GLY A C 1
ATOM 2595 O O . GLY A 1 330 ? -28.492 -4.057 -17.369 1.00 68.75 330 GLY A O 1
ATOM 2596 N N . SER A 1 331 ? -26.788 -3.739 -15.944 1.00 59.09 331 SER A N 1
ATOM 2597 C CA . SER A 1 331 ? -26.465 -2.373 -16.389 1.00 59.09 331 SER A CA 1
ATOM 2598 C C . SER A 1 331 ? -25.730 -2.337 -17.735 1.00 59.09 331 SER A C 1
ATOM 2600 O O . SER A 1 331 ? -26.019 -1.469 -18.557 1.00 59.09 331 SER A O 1
ATOM 2602 N N . GLY A 1 332 ? -24.875 -3.323 -18.032 1.00 49.75 332 GLY A N 1
ATOM 2603 C CA . GLY A 1 332 ? -24.233 -3.450 -19.350 1.00 49.75 332 GLY A CA 1
ATOM 2604 C C . GLY A 1 332 ? -25.204 -3.765 -20.500 1.00 49.75 332 GLY A C 1
ATOM 2605 O O . GLY A 1 332 ? -24.963 -3.366 -21.638 1.00 49.75 332 GLY A O 1
ATOM 2606 N N . ALA A 1 333 ? -26.334 -4.424 -20.217 1.00 51.62 333 ALA A N 1
ATOM 2607 C CA . ALA A 1 333 ? -27.329 -4.794 -21.229 1.00 51.62 333 ALA A CA 1
ATOM 2608 C C . ALA A 1 333 ? -28.213 -3.620 -21.708 1.00 51.62 333 ALA A C 1
ATOM 2610 O O . ALA A 1 333 ? -28.839 -3.729 -22.761 1.00 51.62 333 ALA A O 1
ATOM 2611 N N . MET A 1 334 ? -28.265 -2.498 -20.976 1.00 50.38 334 MET A N 1
ATOM 2612 C CA . MET A 1 334 ? -29.008 -1.296 -21.396 1.00 50.38 334 MET A CA 1
ATOM 2613 C C . MET A 1 334 ? -28.183 -0.308 -22.235 1.00 50.38 334 MET A C 1
ATOM 2615 O O . MET A 1 334 ? -28.765 0.591 -22.832 1.00 50.38 334 MET A O 1
ATOM 2619 N N . ALA A 1 335 ? -26.859 -0.466 -22.321 1.00 46.09 335 ALA A N 1
ATOM 2620 C CA . ALA A 1 335 ? -25.988 0.457 -23.060 1.00 46.09 335 ALA A CA 1
ATOM 2621 C C . ALA A 1 335 ? -25.902 0.175 -24.577 1.00 46.09 335 ALA A C 1
ATOM 2623 O O . ALA A 1 335 ? -25.261 0.926 -25.307 1.00 46.09 335 ALA A O 1
ATOM 2624 N N . TYR A 1 336 ? -26.560 -0.884 -25.060 1.00 41.62 336 TYR A N 1
ATOM 2625 C CA . TYR A 1 336 ? -26.650 -1.245 -26.478 1.00 41.62 336 TYR A CA 1
ATOM 2626 C C . TYR A 1 336 ? -28.118 -1.353 -26.912 1.00 41.62 336 TYR A C 1
ATOM 2628 O O . TYR A 1 336 ? -28.614 -2.447 -27.187 1.00 41.62 336 TYR A O 1
ATOM 2636 N N . LYS A 1 337 ? -28.832 -0.227 -26.951 1.00 40.09 337 LYS A N 1
ATOM 2637 C CA . LYS A 1 337 ? -30.084 -0.079 -27.703 1.00 40.09 337 LYS A CA 1
ATOM 2638 C C . LYS A 1 337 ? -30.176 1.293 -28.339 1.00 40.09 337 LYS A C 1
ATOM 2640 O O . LYS A 1 337 ? -29.833 2.272 -27.643 1.00 40.09 337 LYS A O 1
#

Mean predicted aligned error: 8.5 Å

Sequence (337 aa):
MADLPEPLTFDLYLAPELPSLHLSIPASIVSSLCSYPVKYLRYVAYCILGVGGAITTGGIQLSDEDDIPPGVYYYNWDSNGDASDEPLVLDVCAQASESRDVAEDNHTRESFRNDLAERDVSCIFTNAALSQCQRAHIVPFSRGDVGIEHIVNNRLHEDVANLTSINDTRNGMLLSNTIHPMFDAKKAVVLKTPNRVLSTSDIPANNSEIKLYGDVVYSRDPRYTLHWLHGTEQEQRIVANHTDAAFKNHSKIPKPASILLDYNYGVAALKWWGRGNDALLKNRERLRAEHDSLIVADVDSARQSQAEELVLRLWANTPAARTRREKQRGSGAMAYK

InterPro domains:
  IPR003615 HNH nuclease [PF13391] (123-186)

pLDDT: mean 82.93, std 17.78, range [40.09, 98.44]

Organism: NCBI:txid1033014

Secondary structure (DSSP, 8-state):
-PPPPPPPEEEEES-TT-TT-EEEEEHHHHHHH-S-HHHHHHHHHHHHHSS-EEEEETTEEPPTT----SEEEEEEE---S-GGG------GGGG----------HHHHHHHHHHHHHHHSS-TTT---GGGEEEEESS-GGGHHHHHHHHHHHS--SS-TT---TT-GGGEEEEETTTHHHHHTTSEEEEEES-SS--GGGSPPP-------SSEEE-BTTEEEEEESS--HHHHTTS-TTPBPEEETT--SPP--HHHHHHHHHHHHHHHHEESHHHHHHHHHHHHHHHHHHHHTS-----SHHHHHHHHHHHTT-HHHHHHHHHHHHHHTTS--